Protein AF-A0A9D1KZG7-F1 (afdb_monomer_lite)

Sequence (218 aa):
MATWGSADYRQLERLRENLAKLQGADMDKFCTDVSRELAGRLLALVIPRTPVGRKPTLEQLGGKEAKATVKTKLRDAQGRLRTRSFLSREGAILQQYWSGYMGGTLRRGWTAKNEEAAAKPGGGMTAKAYAQTLPVIKAGGVYQITVINPVKYASYVEFGHRQKPGRYVPQIGKRLKRGWVPGKYMLTLSEKDLQTIAPGLLEKRLDAFLREVFNGTN

InterPro domains:
  IPR010064 Bacteriophage HK97-gp10, putative tail-component [PF04883] (14-160)

pLDDT: mean 89.15, std 9.55, range [38.53, 97.94]

Secondary structure (DSSP, 8-state):
---PPPP--HHHHHHHHHHHHHSSHHHHHHHHHHHHHHHHHHHHHHHHHS----PPPHHHHH-TT--SEEEEEEE-TTS-EEEEEEE-HHHHHHHHHHTT----HHHHHTT-SSHHHHHS-S-PPPHHHHHHHS-EEEETTEEEE------TTHHHHHSEEE--TT-EEGGGTEE---SEEE---HHHHHHHHHHHHHHHHHHHHHHHHHHHHHH---

Radius of gyration: 30.26 Å; chains: 1; bounding box: 82×35×108 Å

Foldseek 3Di:
DDDDDDDDCVLVVLVVQLVVCCPPDNVVVLQLVLQLVLQLLLLVQLLVLDDWDDQDDQCLQPNPPRDQWDWDWDADPVRDTDIDIDGDLSNCLCVPQVVVPDTQLQSQLQQDPASVRSRDDDPGDRSSRSSNPFDWDDDPPDTDTDGDRRHPCNVCQQAWDADDAQDQDSNSNDGHHDRIDGHSNSSVVSVVVSVVVSVVVVVVSVVVSSCCSNVPDD

Organism: NCBI:txid2840694

Structure (mmCIF, N/CA/C/O backbone):
data_AF-A0A9D1KZG7-F1
#
_entry.id   AF-A0A9D1KZG7-F1
#
loop_
_atom_site.group_PDB
_atom_site.id
_atom_site.type_symbol
_atom_site.label_atom_id
_atom_site.label_alt_id
_atom_site.label_comp_id
_atom_site.label_asym_id
_atom_site.label_entity_id
_atom_site.label_seq_id
_atom_site.pdbx_PDB_ins_code
_atom_site.Cartn_x
_atom_site.Cartn_y
_atom_site.Cartn_z
_atom_site.occupancy
_atom_site.B_iso_or_equiv
_atom_site.auth_seq_id
_atom_site.auth_comp_id
_atom_site.auth_asym_id
_atom_site.auth_atom_id
_atom_site.pdbx_PDB_model_num
ATOM 1 N N . MET A 1 1 ? -43.340 4.244 65.858 1.00 46.62 1 MET A N 1
ATOM 2 C CA . MET A 1 1 ? -43.469 3.848 64.439 1.00 46.62 1 MET A CA 1
ATOM 3 C C . MET A 1 1 ? -42.128 3.302 63.994 1.00 46.62 1 MET A C 1
ATOM 5 O O . MET A 1 1 ? -41.149 4.026 64.102 1.00 46.62 1 MET A O 1
ATOM 9 N N . ALA A 1 2 ? -42.056 2.030 63.600 1.00 48.53 2 ALA A N 1
ATOM 10 C CA . ALA A 1 2 ? -40.811 1.447 63.110 1.00 48.53 2 ALA A CA 1
ATOM 11 C C . ALA A 1 2 ? -40.455 2.089 61.761 1.00 48.53 2 ALA A C 1
ATOM 13 O O . ALA A 1 2 ? -41.202 1.949 60.793 1.00 48.53 2 ALA A O 1
ATOM 14 N N . THR A 1 3 ? -39.350 2.831 61.708 1.00 55.91 3 THR A N 1
ATOM 15 C CA . THR A 1 3 ? -38.779 3.325 60.453 1.00 55.91 3 THR A CA 1
ATOM 16 C C . THR A 1 3 ? -38.251 2.126 59.678 1.00 55.91 3 THR A C 1
ATOM 18 O O . THR A 1 3 ? -37.323 1.455 60.128 1.00 55.91 3 THR A O 1
ATOM 21 N N . TRP A 1 4 ? -38.878 1.821 58.544 1.00 56.16 4 TRP A N 1
ATOM 22 C CA . TRP A 1 4 ? -38.390 0.802 57.620 1.00 56.16 4 TRP A CA 1
ATOM 23 C C . TRP A 1 4 ? -36.960 1.164 57.188 1.00 56.16 4 TRP A C 1
ATOM 25 O O . TRP A 1 4 ? -36.659 2.337 56.967 1.00 56.16 4 TRP A O 1
ATOM 35 N N . GLY A 1 5 ? -36.069 0.171 57.165 1.00 65.44 5 GLY A N 1
ATOM 36 C CA . GLY A 1 5 ? -34.625 0.369 57.012 1.00 65.44 5 GLY A CA 1
ATOM 37 C C . GLY A 1 5 ? -34.237 1.143 55.748 1.00 65.44 5 GLY A C 1
ATOM 38 O O . GLY A 1 5 ? -34.860 0.994 54.697 1.00 65.44 5 GLY A O 1
ATOM 39 N N . SER A 1 6 ? -33.186 1.963 55.840 1.00 74.56 6 SER A N 1
ATOM 40 C CA . SER A 1 6 ? -32.614 2.648 54.679 1.00 74.56 6 SER A CA 1
ATOM 41 C C . SER A 1 6 ? -31.827 1.661 53.817 1.00 74.56 6 SER A C 1
ATOM 43 O O . SER A 1 6 ? -30.882 1.039 54.301 1.00 74.56 6 SER A O 1
ATOM 45 N N . ALA A 1 7 ? -32.181 1.544 52.542 1.00 75.69 7 ALA A N 1
ATOM 46 C CA . ALA A 1 7 ? -31.410 0.791 51.559 1.00 75.69 7 ALA A CA 1
ATOM 47 C C . ALA A 1 7 ? -30.409 1.718 50.848 1.00 75.69 7 ALA A C 1
ATOM 49 O O . ALA A 1 7 ? -30.753 2.841 50.477 1.00 75.69 7 ALA A O 1
ATOM 50 N N . ASP A 1 8 ? -29.164 1.260 50.686 1.00 81.81 8 ASP A N 1
ATOM 51 C CA . ASP A 1 8 ? -28.111 1.996 49.980 1.00 81.81 8 ASP A CA 1
ATOM 52 C C . ASP A 1 8 ? -28.159 1.682 48.478 1.00 81.81 8 ASP A C 1
ATOM 54 O O . ASP A 1 8 ? -27.842 0.573 48.046 1.00 81.81 8 ASP A O 1
ATOM 58 N N . TYR A 1 9 ? -28.555 2.670 47.676 1.00 86.25 9 TYR A N 1
ATOM 59 C CA . TYR A 1 9 ? -28.672 2.551 46.220 1.00 86.25 9 TYR A CA 1
ATOM 60 C C . TYR A 1 9 ? -27.481 3.150 45.465 1.00 86.25 9 TYR A C 1
ATOM 62 O O . TYR A 1 9 ? -27.467 3.129 44.233 1.00 86.25 9 TYR A O 1
ATOM 70 N N . ARG A 1 10 ? -26.452 3.652 46.162 1.00 87.44 10 ARG A N 1
ATOM 71 C CA . ARG A 1 10 ? -25.312 4.342 45.529 1.00 87.44 10 ARG A CA 1
ATOM 72 C C . ARG A 1 10 ? -24.595 3.468 44.501 1.00 87.44 10 ARG A C 1
ATOM 74 O O . ARG A 1 10 ? -24.105 3.967 43.491 1.00 87.44 10 ARG A O 1
ATOM 81 N N . GLN A 1 11 ? -24.536 2.156 44.733 1.00 83.06 11 GLN A N 1
ATOM 82 C CA . GLN A 1 11 ? -23.945 1.209 43.780 1.00 83.06 11 GLN A CA 1
ATOM 83 C C . GLN A 1 11 ? -24.781 1.065 42.498 1.00 83.06 11 GLN A C 1
ATOM 85 O O . GLN A 1 11 ? -24.217 0.979 41.409 1.00 83.06 11 GLN A O 1
ATOM 90 N N . LEU A 1 12 ? -26.113 1.089 42.608 1.00 86.88 12 LEU A N 1
ATOM 91 C CA . LEU A 1 12 ? -27.022 1.024 41.459 1.00 86.88 12 LEU A CA 1
ATOM 92 C C . LEU A 1 12 ? -27.011 2.328 40.656 1.00 86.88 12 LEU A C 1
ATOM 94 O O . LEU A 1 12 ? -27.048 2.290 39.427 1.00 86.88 12 LEU A O 1
ATOM 98 N N . GLU A 1 13 ? -26.893 3.475 41.327 1.00 86.00 13 GLU A N 1
ATOM 99 C CA . GLU A 1 13 ? -26.717 4.770 40.660 1.00 86.00 13 GLU A CA 1
ATOM 100 C C . GLU A 1 13 ? -25.413 4.818 39.854 1.00 86.00 13 GLU A C 1
ATOM 102 O O . GLU A 1 13 ? -25.443 5.180 38.676 1.00 86.00 13 GLU A O 1
ATOM 107 N N . ARG A 1 14 ? -24.293 4.351 40.429 1.00 85.00 14 ARG A N 1
ATOM 108 C CA . ARG A 1 14 ? -23.010 4.217 39.710 1.00 85.00 14 ARG A CA 1
ATOM 109 C C . ARG A 1 14 ? -23.106 3.268 38.519 1.00 85.00 14 ARG A C 1
ATOM 111 O O . ARG A 1 14 ? -22.572 3.560 37.453 1.00 85.00 14 ARG A O 1
ATOM 118 N N . LEU A 1 15 ? -23.801 2.139 38.672 1.00 85.62 15 LEU A N 1
ATOM 119 C CA . LEU A 1 15 ? -24.021 1.204 37.569 1.00 85.62 15 LEU A CA 1
ATOM 120 C C . LEU A 1 15 ? -24.807 1.864 36.430 1.00 85.62 15 LEU A C 1
ATOM 122 O O . LEU A 1 15 ? -24.419 1.729 35.272 1.00 85.62 15 LEU A O 1
ATOM 126 N N . ARG A 1 16 ? -25.872 2.612 36.745 1.00 85.69 16 ARG A N 1
ATOM 127 C CA . ARG A 1 16 ? -26.651 3.370 35.754 1.00 85.69 16 ARG A CA 1
ATOM 128 C C . ARG A 1 16 ? -25.772 4.369 35.002 1.00 85.69 16 ARG A C 1
ATOM 130 O O . ARG A 1 16 ? -25.864 4.446 33.782 1.00 85.69 16 ARG A O 1
ATOM 137 N 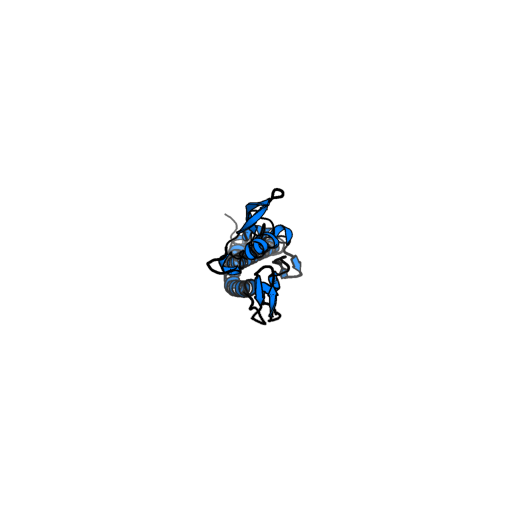N . GLU A 1 17 ? -24.921 5.112 35.705 1.00 84.44 17 GLU A N 1
ATOM 138 C CA . GLU A 1 17 ? -23.987 6.062 35.084 1.00 84.44 17 GLU A CA 1
ATOM 139 C C . GLU A 1 17 ? -22.977 5.364 34.164 1.00 84.44 17 GLU A C 1
ATOM 141 O O . GLU A 1 17 ? -22.739 5.821 33.047 1.00 84.44 17 GLU A O 1
ATOM 146 N N . ASN A 1 18 ? -22.431 4.222 34.583 1.00 83.31 18 ASN A N 1
ATOM 147 C CA . ASN A 1 18 ? -21.513 3.432 33.763 1.00 83.31 18 ASN A CA 1
ATOM 148 C C . ASN A 1 18 ? -22.205 2.849 32.519 1.00 83.31 18 ASN A C 1
ATOM 150 O O . ASN A 1 18 ? -21.643 2.888 31.427 1.00 83.31 18 ASN A O 1
ATOM 154 N N . LEU A 1 19 ? -23.448 2.372 32.643 1.00 83.38 19 LEU A N 1
ATOM 155 C CA . LEU A 1 19 ? -24.251 1.916 31.503 1.00 83.38 19 LEU A CA 1
ATOM 156 C C . LEU A 1 19 ? -24.604 3.064 30.546 1.00 83.38 19 LEU A C 1
ATOM 158 O O . LEU A 1 19 ? -24.622 2.856 29.335 1.00 83.38 19 LEU A O 1
ATOM 162 N N . ALA A 1 20 ? -24.832 4.273 31.065 1.00 82.50 20 ALA A N 1
ATOM 163 C CA . ALA A 1 20 ? -25.053 5.456 30.241 1.00 82.50 20 ALA A CA 1
ATOM 164 C C . ALA A 1 20 ? -23.799 5.830 29.434 1.00 82.50 20 ALA A C 1
ATOM 166 O O . ALA A 1 20 ? -23.927 6.162 28.263 1.00 82.50 20 ALA A O 1
ATOM 167 N N . LYS A 1 21 ? -22.589 5.687 29.997 1.00 77.00 21 LYS A N 1
ATOM 168 C CA . LYS A 1 21 ? -21.331 5.846 29.234 1.00 77.00 21 LYS A CA 1
ATOM 169 C C . LYS A 1 21 ? -21.219 4.827 28.095 1.00 77.00 21 LYS A C 1
ATOM 171 O O . LYS A 1 21 ? -20.786 5.159 27.000 1.00 77.00 21 LYS A O 1
ATOM 176 N N . LEU A 1 22 ? -21.678 3.590 28.302 1.00 78.50 22 LEU A N 1
ATOM 177 C CA . LEU A 1 22 ? -21.729 2.582 27.230 1.00 78.50 22 LEU A CA 1
ATOM 178 C C . LEU A 1 22 ? -22.757 2.908 26.134 1.00 78.50 22 LEU A C 1
ATOM 180 O O . LEU A 1 22 ? -22.698 2.322 25.053 1.00 78.50 22 LEU A O 1
ATOM 184 N N . GLN A 1 23 ? -23.693 3.824 26.388 1.00 73.94 23 GLN A N 1
ATOM 185 C CA . GLN A 1 23 ? -24.723 4.229 25.441 1.00 73.94 23 GLN A CA 1
ATOM 186 C C . GLN A 1 23 ? -24.397 5.595 24.823 1.00 73.94 23 GLN A C 1
ATOM 188 O O . GLN A 1 23 ? -24.529 6.642 25.447 1.00 73.94 23 GLN A O 1
ATOM 193 N N . GLY A 1 24 ? -24.031 5.596 23.539 1.00 75.50 24 GLY A N 1
ATOM 194 C CA . GLY A 1 24 ? -23.888 6.821 22.747 1.00 75.50 24 GLY A CA 1
ATOM 195 C C . GLY A 1 24 ? -22.442 7.152 22.388 1.00 75.50 24 GLY A C 1
ATOM 196 O O . GLY A 1 24 ? -21.797 6.397 21.663 1.00 75.50 24 GLY A O 1
ATOM 197 N N . ALA A 1 25 ? -21.950 8.311 22.835 1.00 78.00 25 ALA A N 1
ATOM 198 C CA . ALA A 1 25 ? -20.736 8.933 22.298 1.00 78.00 25 ALA A CA 1
ATOM 199 C C . ALA A 1 25 ? -19.440 8.146 22.571 1.00 78.00 25 ALA A C 1
ATOM 201 O O . ALA A 1 25 ? -18.573 8.086 21.696 1.00 78.00 25 ALA A O 1
ATOM 202 N N . ASP A 1 26 ? -19.306 7.513 23.740 1.00 85.31 26 ASP A N 1
ATOM 203 C CA . ASP A 1 26 ? -18.084 6.772 24.080 1.00 85.31 26 ASP A CA 1
ATOM 204 C C . ASP A 1 26 ? -17.986 5.451 23.311 1.00 85.31 26 ASP A C 1
ATOM 206 O O . ASP A 1 26 ? -16.905 5.089 22.848 1.00 85.31 26 ASP A O 1
ATOM 210 N N . MET A 1 27 ? -19.117 4.770 23.088 1.00 86.75 27 MET A N 1
ATOM 211 C CA . MET A 1 27 ? -19.169 3.588 22.223 1.00 86.75 27 MET A CA 1
ATOM 212 C C . MET A 1 27 ? -18.828 3.951 20.774 1.00 86.75 27 MET A C 1
ATOM 214 O O . MET A 1 27 ? -18.045 3.260 20.123 1.00 86.75 27 MET A O 1
ATOM 218 N N . ASP A 1 28 ? -19.358 5.071 20.276 1.00 90.62 28 ASP A N 1
ATOM 219 C CA . ASP A 1 28 ? -19.062 5.555 18.927 1.00 90.62 28 ASP A CA 1
ATOM 220 C C . ASP A 1 28 ? -17.571 5.882 18.762 1.00 90.62 28 ASP A C 1
ATOM 222 O O . ASP A 1 28 ? -16.948 5.501 17.763 1.00 90.62 28 ASP A O 1
ATOM 226 N N . LYS A 1 29 ? -16.968 6.529 19.765 1.00 91.38 29 LYS A N 1
ATOM 227 C CA . LYS A 1 29 ? -15.529 6.803 19.809 1.00 91.38 29 LYS A CA 1
ATOM 228 C C . LYS A 1 29 ? -14.716 5.508 19.840 1.00 91.38 29 LYS A C 1
ATOM 230 O O . LYS A 1 29 ? -13.816 5.349 19.017 1.00 91.38 29 LYS A O 1
ATOM 235 N N . PHE A 1 30 ? -15.076 4.562 20.709 1.00 92.38 30 PHE A N 1
ATOM 236 C CA . PHE A 1 30 ? -14.433 3.250 20.799 1.00 92.38 30 PHE A CA 1
ATOM 237 C C . PHE A 1 30 ? -14.450 2.516 19.454 1.00 92.38 30 PHE A C 1
ATOM 239 O O . PHE A 1 30 ? -13.396 2.127 18.943 1.00 92.38 30 PHE A O 1
ATOM 246 N N . CYS A 1 31 ? -15.623 2.374 18.831 1.00 93.19 31 CYS A N 1
ATOM 247 C CA . CYS A 1 31 ? -15.753 1.700 17.543 1.00 93.19 31 CYS A CA 1
ATOM 248 C C . CYS A 1 31 ? -14.945 2.402 16.445 1.00 93.19 31 CYS A C 1
ATOM 250 O O . CYS A 1 31 ? -14.318 1.741 15.610 1.00 93.19 31 CYS A O 1
ATOM 252 N N . THR A 1 32 ? -14.916 3.736 16.457 1.00 94.44 32 THR A N 1
ATOM 253 C CA . THR A 1 32 ? -14.124 4.532 15.514 1.00 94.44 32 THR A CA 1
ATOM 254 C C . THR A 1 32 ? -12.623 4.287 15.700 1.00 94.44 32 THR A C 1
ATOM 256 O O . THR A 1 32 ? -11.905 4.062 14.721 1.00 94.44 32 THR A O 1
ATOM 259 N N . ASP A 1 33 ? -12.136 4.277 16.939 1.00 94.56 33 ASP A N 1
ATOM 260 C CA . ASP A 1 33 ? -10.718 4.092 17.255 1.00 94.56 33 ASP A CA 1
ATOM 261 C C . ASP A 1 33 ? -10.239 2.673 16.934 1.00 94.56 33 ASP A C 1
ATOM 263 O O . ASP A 1 33 ? -9.184 2.492 16.316 1.00 94.56 33 ASP A O 1
ATOM 267 N N . VAL A 1 34 ? -11.052 1.667 17.258 1.00 95.31 34 VAL A N 1
ATOM 268 C CA . VAL A 1 34 ? -10.801 0.268 16.895 1.00 95.31 34 VAL A CA 1
ATOM 269 C C . VAL A 1 34 ? -10.778 0.090 15.376 1.00 95.31 34 VAL A C 1
ATOM 271 O O . VAL A 1 34 ? -9.870 -0.555 14.846 1.00 95.31 34 VAL A O 1
ATOM 274 N N . SER A 1 35 ? -11.713 0.713 14.652 1.00 95.94 35 SER A N 1
ATOM 275 C CA . SER A 1 35 ? -11.741 0.675 13.183 1.00 95.94 35 SER A CA 1
ATOM 276 C C . SER A 1 35 ? -10.451 1.246 12.584 1.00 95.94 35 SER A C 1
ATOM 278 O O . SER A 1 35 ? -9.840 0.638 11.700 1.00 95.94 35 SER A O 1
ATOM 280 N N . ARG A 1 36 ? -9.973 2.385 13.103 1.00 96.31 36 ARG A N 1
ATOM 281 C CA . ARG A 1 36 ? -8.703 2.999 12.679 1.00 96.31 36 ARG A CA 1
ATOM 282 C C . ARG A 1 36 ? -7.491 2.142 13.033 1.00 96.31 36 ARG A C 1
ATOM 284 O O . ARG A 1 36 ? -6.541 2.083 12.252 1.00 96.31 36 ARG A O 1
ATOM 291 N N . GLU A 1 37 ? -7.498 1.458 14.176 1.00 95.56 37 GLU A N 1
ATOM 292 C CA . GLU A 1 37 ? -6.425 0.529 14.534 1.00 95.56 37 GLU A CA 1
ATOM 293 C C . GLU A 1 37 ? -6.365 -0.666 13.578 1.00 95.56 37 GLU A C 1
ATOM 295 O O . GLU A 1 37 ? -5.278 -1.004 13.098 1.00 95.56 37 GLU A O 1
ATOM 300 N N . LEU A 1 38 ? -7.512 -1.275 13.264 1.00 96.25 38 LEU A N 1
ATOM 301 C CA . LEU A 1 38 ? -7.593 -2.372 12.299 1.00 96.25 38 LEU A CA 1
ATOM 302 C C . LEU A 1 38 ? -7.084 -1.934 10.921 1.00 96.25 38 LEU A C 1
ATOM 304 O O . LEU A 1 38 ? -6.252 -2.627 10.333 1.00 96.25 38 LEU A O 1
ATOM 308 N N . ALA A 1 39 ? -7.484 -0.751 10.444 1.00 96.94 39 ALA A N 1
ATOM 309 C CA . ALA A 1 39 ? -6.972 -0.189 9.195 1.00 96.94 39 ALA A CA 1
ATOM 310 C C . ALA A 1 39 ? -5.452 0.050 9.241 1.00 96.94 39 ALA A C 1
ATOM 312 O O . ALA A 1 39 ? -4.734 -0.298 8.303 1.00 96.94 39 ALA A O 1
ATOM 313 N N . GLY A 1 40 ? -4.928 0.582 10.349 1.00 96.50 40 GLY A N 1
ATOM 314 C CA . GLY A 1 40 ? -3.490 0.774 10.540 1.00 96.50 40 GLY A CA 1
ATOM 315 C C . GLY A 1 40 ? -2.703 -0.541 10.508 1.00 96.50 40 GLY A C 1
ATOM 316 O O . GLY A 1 40 ? -1.618 -0.596 9.924 1.00 96.50 40 GLY A O 1
ATOM 317 N N . ARG A 1 41 ? -3.258 -1.615 11.081 1.00 96.12 41 ARG A N 1
ATOM 318 C CA . ARG A 1 41 ? -2.665 -2.962 11.044 1.00 96.12 41 ARG A CA 1
ATOM 319 C C . ARG A 1 41 ? -2.725 -3.576 9.651 1.00 96.12 41 ARG A C 1
ATOM 321 O O . ARG A 1 41 ? -1.716 -4.115 9.202 1.00 96.12 41 ARG A O 1
ATOM 328 N N . LEU A 1 42 ? -3.845 -3.430 8.940 1.00 97.50 42 LEU A N 1
ATOM 329 C CA . LEU A 1 42 ? -3.954 -3.848 7.540 1.00 97.50 42 LEU A CA 1
ATOM 330 C C . LEU A 1 42 ? -2.858 -3.197 6.689 1.00 97.50 42 LEU A C 1
ATOM 332 O O . LEU A 1 42 ? -2.145 -3.875 5.949 1.00 97.50 42 LEU A O 1
ATOM 336 N N . LEU A 1 43 ? -2.682 -1.881 6.846 1.00 96.62 43 LEU A N 1
ATOM 337 C CA . LEU A 1 43 ? -1.653 -1.113 6.151 1.00 96.62 43 LEU A CA 1
ATOM 338 C C . LEU A 1 43 ? -0.239 -1.590 6.511 1.00 96.62 43 LEU A C 1
ATOM 340 O O . LEU A 1 43 ? 0.603 -1.755 5.627 1.00 96.62 43 LEU A O 1
ATOM 344 N N . ALA A 1 44 ? 0.019 -1.872 7.790 1.00 95.94 44 ALA A N 1
ATOM 345 C CA . ALA A 1 44 ? 1.301 -2.402 8.250 1.00 95.94 44 ALA A CA 1
ATOM 346 C C . ALA A 1 44 ? 1.632 -3.786 7.659 1.00 95.94 44 ALA A C 1
ATOM 348 O O . ALA A 1 44 ? 2.806 -4.091 7.461 1.00 95.94 44 ALA A O 1
ATOM 349 N N . LEU A 1 45 ? 0.620 -4.596 7.336 1.00 96.75 45 LEU A N 1
ATOM 350 C CA . LEU A 1 45 ? 0.778 -5.906 6.698 1.00 96.75 45 LEU A CA 1
ATOM 351 C C . LEU A 1 45 ? 0.944 -5.806 5.171 1.00 96.75 45 LEU A C 1
ATOM 353 O O . LEU A 1 45 ? 1.808 -6.468 4.590 1.00 96.75 45 LEU A O 1
ATOM 357 N N . VAL A 1 46 ? 0.163 -4.952 4.503 1.00 97.12 46 VAL A N 1
ATOM 358 C CA . VAL A 1 46 ? 0.140 -4.875 3.030 1.00 97.12 46 VAL A CA 1
ATOM 359 C C . VAL A 1 46 ? 1.331 -4.111 2.444 1.00 97.12 46 VAL A C 1
ATOM 361 O O . VAL A 1 46 ? 1.876 -4.497 1.404 1.00 97.12 46 VAL A O 1
ATOM 364 N N . ILE A 1 47 ? 1.791 -3.047 3.109 1.00 95.31 47 ILE A N 1
ATOM 365 C CA . ILE A 1 47 ? 2.914 -2.211 2.653 1.00 95.31 47 ILE A CA 1
ATOM 366 C C . ILE A 1 47 ? 4.207 -3.019 2.447 1.00 95.31 47 ILE A C 1
ATOM 368 O O . ILE A 1 47 ? 4.803 -2.897 1.369 1.00 95.31 47 ILE A O 1
ATOM 372 N N . PRO A 1 48 ? 4.670 -3.860 3.396 1.00 95.56 48 PRO A N 1
ATOM 373 C CA . PRO A 1 48 ? 5.887 -4.644 3.194 1.00 95.56 48 PRO A CA 1
ATOM 374 C C . PRO A 1 48 ? 5.742 -5.680 2.073 1.00 95.56 48 PRO A C 1
ATOM 376 O O . PRO A 1 48 ? 6.698 -5.877 1.318 1.00 95.56 48 PRO A O 1
ATOM 379 N N . ARG A 1 49 ? 4.549 -6.268 1.899 1.00 96.06 49 ARG A N 1
ATOM 380 C CA . ARG A 1 49 ? 4.235 -7.237 0.829 1.00 96.06 49 ARG A CA 1
ATOM 381 C C . ARG A 1 49 ? 4.160 -6.617 -0.558 1.00 96.06 49 ARG A C 1
ATOM 383 O O . ARG A 1 49 ? 4.340 -7.305 -1.561 1.00 96.06 49 ARG A O 1
ATOM 390 N N . THR A 1 50 ? 3.901 -5.317 -0.627 1.00 95.56 50 THR A N 1
ATOM 391 C CA . THR A 1 50 ? 3.699 -4.624 -1.894 1.00 95.56 50 THR A CA 1
ATOM 392 C C . THR A 1 50 ? 5.017 -4.516 -2.665 1.00 95.56 50 THR A C 1
ATOM 394 O O . THR A 1 50 ? 5.966 -3.884 -2.179 1.00 95.56 50 THR A O 1
ATOM 397 N N . PRO A 1 51 ? 5.114 -5.089 -3.877 1.00 94.75 51 PRO A N 1
ATOM 398 C CA . PRO A 1 51 ? 6.340 -5.041 -4.657 1.00 94.75 51 PRO A CA 1
ATOM 399 C C . PRO A 1 51 ? 6.666 -3.607 -5.084 1.00 94.75 51 PRO A C 1
ATOM 401 O O . PRO A 1 51 ? 5.785 -2.786 -5.344 1.00 94.75 51 PRO A O 1
ATOM 404 N N . VAL A 1 52 ? 7.960 -3.316 -5.202 1.00 92.31 52 VAL A N 1
ATOM 405 C CA . V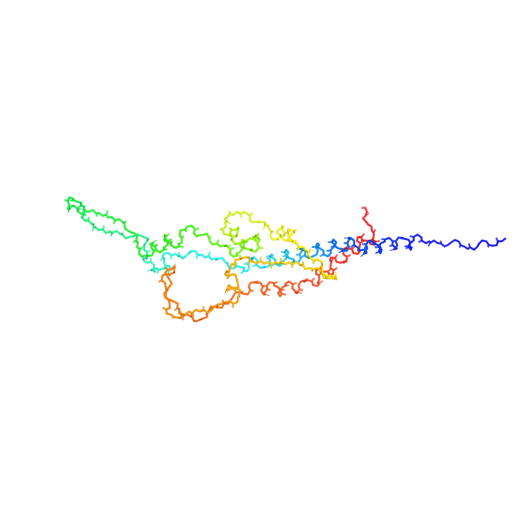AL A 1 52 ? 8.452 -2.048 -5.748 1.00 92.31 52 VAL A CA 1
ATOM 406 C C . VAL A 1 52 ? 9.018 -2.285 -7.140 1.00 92.31 52 VAL A C 1
ATOM 408 O O . VAL A 1 52 ? 9.873 -3.148 -7.339 1.00 92.31 52 VAL A O 1
ATOM 411 N N . GLY A 1 53 ? 8.515 -1.534 -8.118 1.00 88.62 53 GLY A N 1
ATOM 412 C CA . GLY A 1 53 ? 9.053 -1.574 -9.472 1.00 88.62 53 GLY A CA 1
ATOM 413 C C . GLY A 1 53 ? 10.492 -1.060 -9.498 1.00 88.62 53 GLY A C 1
ATOM 414 O O . GLY A 1 53 ? 10.823 -0.095 -8.808 1.00 88.62 53 GLY A O 1
ATOM 415 N N . ARG A 1 54 ? 11.347 -1.728 -10.273 1.00 89.00 54 ARG A N 1
ATOM 416 C CA . ARG A 1 54 ? 12.761 -1.382 -10.443 1.00 89.00 54 ARG A CA 1
ATOM 417 C C . ARG A 1 54 ? 13.028 -1.074 -11.907 1.00 89.00 54 ARG A C 1
ATOM 419 O O . ARG A 1 54 ? 12.529 -1.776 -12.786 1.00 89.00 54 ARG A O 1
ATOM 426 N N . LYS A 1 55 ? 13.827 -0.036 -12.147 1.00 89.69 55 LYS A N 1
ATOM 427 C CA . LYS A 1 55 ? 14.336 0.287 -13.479 1.00 89.69 55 LYS A CA 1
ATOM 428 C C . LYS A 1 55 ? 15.219 -0.870 -13.985 1.00 89.69 55 LYS A C 1
ATOM 430 O O . LYS A 1 55 ? 16.051 -1.342 -13.208 1.00 89.69 55 LYS A O 1
ATOM 435 N N . PRO A 1 56 ? 15.065 -1.321 -15.244 1.00 91.12 56 PRO A N 1
ATOM 436 C CA . PRO A 1 56 ? 15.945 -2.321 -15.835 1.00 91.12 56 PRO A CA 1
ATOM 437 C C . PRO A 1 56 ? 17.392 -1.832 -15.889 1.00 91.12 56 PRO A C 1
ATOM 439 O O . PRO A 1 56 ? 17.647 -0.662 -16.181 1.00 91.12 56 PRO A O 1
ATOM 442 N N . THR A 1 57 ? 18.342 -2.731 -15.653 1.00 89.75 57 THR A N 1
ATOM 443 C CA . THR A 1 57 ? 19.761 -2.444 -15.900 1.00 89.75 57 THR A CA 1
ATOM 444 C C . THR A 1 57 ? 20.091 -2.587 -17.387 1.00 89.75 57 THR A C 1
ATOM 446 O O . THR A 1 57 ? 19.383 -3.273 -18.130 1.00 89.75 57 THR A O 1
ATOM 449 N N . LEU A 1 58 ? 21.189 -1.967 -17.833 1.00 87.31 58 LEU A N 1
ATOM 450 C CA . LEU A 1 58 ? 21.703 -2.145 -19.201 1.00 87.31 58 LEU A CA 1
ATOM 451 C C . LEU A 1 58 ? 21.933 -3.626 -19.521 1.00 87.31 58 LEU A C 1
ATOM 453 O O . LEU A 1 58 ? 21.525 -4.093 -20.580 1.00 87.31 58 LEU A O 1
ATOM 457 N N . GLU A 1 59 ? 22.471 -4.381 -18.564 1.00 87.44 59 GLU A N 1
ATOM 458 C CA . GLU A 1 59 ? 22.681 -5.823 -18.705 1.00 87.44 59 GLU A CA 1
ATOM 459 C C . GLU A 1 59 ? 21.379 -6.598 -18.921 1.00 87.44 59 GLU A C 1
ATOM 461 O O . GLU A 1 59 ? 21.314 -7.524 -19.728 1.00 87.44 59 GLU A O 1
ATOM 466 N N . GLN A 1 60 ? 20.304 -6.208 -18.233 1.00 86.31 60 GLN A N 1
ATOM 467 C CA . GLN A 1 60 ? 18.997 -6.837 -18.406 1.00 86.31 60 GLN A CA 1
ATOM 468 C C . GLN A 1 60 ? 18.371 -6.527 -19.769 1.00 86.31 60 GLN A C 1
ATOM 470 O O . GLN A 1 60 ? 17.540 -7.319 -20.228 1.00 86.31 60 GLN A O 1
ATOM 475 N N . LEU A 1 61 ? 18.738 -5.403 -20.392 1.00 85.75 61 LEU A N 1
ATOM 476 C CA . LEU A 1 61 ? 18.241 -4.983 -21.701 1.00 85.75 61 LEU A CA 1
ATOM 477 C C . LEU A 1 61 ? 19.059 -5.573 -22.859 1.00 85.75 61 LEU A C 1
ATOM 479 O O . LEU A 1 61 ? 18.451 -6.073 -23.801 1.00 85.75 61 LEU A O 1
ATOM 483 N N . GLY A 1 62 ? 20.394 -5.556 -22.777 1.00 80.75 62 GLY A N 1
ATOM 484 C CA . GLY A 1 62 ? 21.287 -5.917 -23.889 1.00 80.75 62 GLY A CA 1
ATOM 485 C C . GLY A 1 62 ? 22.368 -6.958 -23.577 1.00 80.75 62 GLY A C 1
ATOM 486 O O . GLY A 1 62 ? 23.220 -7.203 -24.424 1.00 80.75 62 GLY A O 1
ATOM 487 N N . GLY A 1 63 ? 22.362 -7.575 -22.391 1.00 84.75 63 GLY A N 1
ATOM 488 C CA . GLY A 1 63 ? 23.373 -8.555 -21.971 1.00 84.75 63 GLY A CA 1
ATOM 489 C C . GLY A 1 63 ? 24.610 -7.929 -21.316 1.00 84.75 63 GLY A C 1
ATOM 490 O O . GLY A 1 63 ? 24.726 -6.712 -21.214 1.00 84.75 63 GLY A O 1
ATOM 491 N N . LYS A 1 64 ? 25.548 -8.768 -20.852 1.00 82.88 64 LYS A N 1
ATOM 492 C CA . LYS A 1 64 ? 26.719 -8.346 -20.048 1.00 82.88 64 LYS A CA 1
ATOM 493 C C . LYS A 1 64 ? 27.617 -7.306 -20.731 1.00 82.88 64 LYS A C 1
ATOM 495 O O . LYS A 1 64 ? 28.291 -6.542 -20.055 1.00 82.88 64 LYS A O 1
ATOM 500 N N . GLU A 1 65 ? 27.614 -7.263 -22.059 1.00 83.31 65 GLU A N 1
ATOM 501 C CA . GLU A 1 65 ? 28.443 -6.347 -22.853 1.00 83.31 65 GLU A CA 1
ATOM 502 C C . GLU A 1 65 ? 27.712 -5.055 -23.253 1.00 83.31 65 GLU A C 1
ATOM 504 O O . GLU A 1 65 ? 28.279 -4.203 -23.943 1.00 83.31 65 GLU A O 1
ATOM 509 N N . ALA A 1 66 ? 26.455 -4.885 -22.827 1.00 85.19 66 ALA A N 1
ATOM 510 C CA . ALA A 1 66 ? 25.656 -3.717 -23.159 1.00 85.19 66 ALA A CA 1
ATOM 511 C C . ALA A 1 66 ? 26.262 -2.441 -22.564 1.00 85.19 66 ALA A C 1
ATOM 513 O O . ALA A 1 66 ? 26.385 -2.281 -21.349 1.00 85.19 66 ALA A O 1
ATOM 514 N N . LYS A 1 67 ? 26.586 -1.486 -23.435 1.00 86.69 67 LYS A N 1
ATOM 515 C CA . LYS A 1 67 ? 27.086 -0.160 -23.054 1.00 86.69 67 LYS A CA 1
ATOM 516 C C . LYS A 1 67 ? 25.992 0.876 -23.244 1.00 86.69 67 LYS A C 1
ATOM 518 O O . LYS A 1 67 ? 25.195 0.761 -24.166 1.00 86.69 67 LYS A O 1
ATOM 523 N N . ALA A 1 68 ? 25.967 1.911 -22.406 1.00 85.44 68 ALA A N 1
ATOM 524 C CA . ALA A 1 68 ? 25.021 3.024 -22.552 1.00 85.44 68 ALA A CA 1
ATOM 525 C C . ALA A 1 68 ? 25.275 3.840 -23.829 1.00 85.44 68 ALA A C 1
ATOM 527 O O . ALA A 1 68 ? 24.345 4.370 -24.435 1.00 85.44 68 ALA A O 1
ATOM 528 N N . THR A 1 69 ? 26.542 3.940 -24.233 1.00 89.44 69 THR A N 1
ATOM 529 C CA . THR A 1 69 ? 26.974 4.685 -25.411 1.00 89.44 69 THR A CA 1
ATOM 530 C C . THR A 1 69 ? 27.900 3.852 -26.288 1.00 89.44 69 THR A C 1
ATOM 532 O O . THR A 1 69 ? 28.670 3.016 -25.809 1.00 89.44 69 THR A O 1
ATOM 535 N N . VAL A 1 70 ? 27.825 4.097 -27.593 1.00 91.00 70 VAL A N 1
ATOM 536 C CA . VAL A 1 70 ? 28.687 3.521 -28.625 1.00 91.00 70 VAL A CA 1
ATOM 537 C C . VAL A 1 70 ? 29.476 4.657 -29.264 1.00 91.00 70 VAL A C 1
ATOM 539 O O . VAL A 1 70 ? 28.928 5.719 -29.558 1.00 91.00 70 VAL A O 1
ATOM 542 N N . LYS A 1 71 ? 30.783 4.463 -29.446 1.00 91.06 71 LYS A N 1
ATOM 543 C CA . LYS A 1 71 ? 31.647 5.432 -30.128 1.00 91.06 71 LYS A CA 1
ATOM 544 C C . LYS A 1 71 ? 31.711 5.087 -31.614 1.00 91.06 71 LYS A C 1
ATOM 546 O O . LYS A 1 71 ? 32.062 3.964 -31.958 1.00 91.06 71 LYS A O 1
ATOM 551 N N . THR A 1 72 ? 31.446 6.066 -32.471 1.00 88.56 72 THR A N 1
ATOM 552 C CA . THR A 1 72 ? 31.496 5.925 -33.932 1.00 88.56 72 THR A CA 1
ATOM 553 C C . THR A 1 72 ? 32.358 7.038 -34.513 1.00 88.56 72 THR A C 1
ATOM 555 O O . THR A 1 72 ? 32.285 8.187 -34.069 1.00 88.56 72 THR A O 1
ATOM 558 N N . LYS A 1 73 ? 33.202 6.717 -35.498 1.00 90.44 73 LYS A N 1
ATOM 559 C CA . LYS A 1 73 ? 33.961 7.727 -36.242 1.00 90.44 73 LYS A CA 1
ATOM 560 C C . LYS A 1 73 ? 33.073 8.306 -37.338 1.00 90.44 73 LYS A C 1
ATOM 562 O O . LYS A 1 73 ? 32.536 7.561 -38.149 1.00 90.44 73 LYS A O 1
ATOM 567 N N . LEU A 1 74 ? 32.931 9.622 -37.358 1.00 86.94 74 LEU A N 1
ATOM 568 C CA . LEU A 1 74 ? 32.177 10.360 -38.369 1.00 86.94 74 LEU A CA 1
ATOM 569 C C . LEU A 1 74 ? 33.066 11.443 -38.967 1.00 86.94 74 LEU A C 1
ATOM 571 O O . LEU A 1 74 ? 33.967 11.943 -38.294 1.00 86.94 74 LEU A O 1
ATOM 575 N N . ARG A 1 75 ? 32.820 11.804 -40.225 1.00 90.06 75 ARG A N 1
ATOM 576 C CA . ARG A 1 75 ? 33.499 12.941 -40.853 1.00 90.06 75 ARG A CA 1
ATOM 577 C C . ARG A 1 75 ? 32.843 14.245 -40.400 1.00 90.06 75 ARG A C 1
ATOM 579 O O . ARG A 1 75 ? 31.618 14.318 -40.327 1.00 90.06 75 ARG A O 1
ATOM 586 N N . ASP A 1 76 ? 33.655 15.239 -40.059 1.00 85.94 76 ASP A N 1
ATOM 587 C CA . ASP A 1 76 ? 33.186 16.610 -39.856 1.00 85.94 76 ASP A CA 1
ATOM 588 C C . ASP A 1 76 ? 32.967 17.331 -41.199 1.00 85.94 76 ASP A C 1
ATOM 590 O O . ASP A 1 76 ? 33.210 16.767 -42.269 1.00 85.94 76 ASP A O 1
ATOM 594 N N . ALA A 1 77 ? 32.472 18.572 -41.151 1.00 85.31 77 ALA A N 1
ATOM 595 C CA . ALA A 1 77 ? 32.172 19.371 -42.343 1.00 85.31 77 ALA A CA 1
ATOM 596 C C . ALA A 1 77 ? 33.412 19.639 -43.223 1.00 85.31 77 ALA A C 1
ATOM 598 O O . ALA A 1 77 ? 33.281 19.938 -44.404 1.00 85.31 77 ALA A O 1
ATOM 599 N N . GLN A 1 78 ? 34.613 19.493 -42.659 1.00 85.50 78 GLN A N 1
ATOM 600 C CA . GLN A 1 78 ? 35.911 19.649 -43.308 1.00 85.50 78 GLN A CA 1
ATOM 601 C C . GLN A 1 78 ? 36.523 18.295 -43.722 1.00 85.50 78 GLN A C 1
ATOM 603 O O . GLN A 1 78 ? 37.691 18.227 -44.103 1.00 85.50 78 GLN A O 1
ATOM 608 N N . GLY A 1 79 ? 35.760 17.200 -43.627 1.00 84.75 79 GLY A N 1
ATOM 609 C CA . GLY A 1 79 ? 36.150 15.863 -44.075 1.00 84.75 79 GLY A CA 1
ATOM 610 C C . GLY A 1 79 ? 37.055 15.080 -43.117 1.00 84.75 79 GLY A C 1
ATOM 611 O O . GLY A 1 79 ? 37.429 13.948 -43.448 1.00 84.75 79 GLY A O 1
ATOM 612 N N . ARG A 1 80 ? 37.386 15.621 -41.933 1.00 87.88 80 ARG A N 1
ATOM 613 C CA . ARG A 1 80 ? 38.253 14.971 -40.933 1.00 87.88 80 ARG A CA 1
ATOM 614 C C . ARG A 1 80 ? 37.459 13.971 -40.096 1.00 87.88 80 ARG A C 1
ATOM 616 O O . ARG A 1 80 ? 36.341 14.243 -39.665 1.00 87.88 80 ARG A O 1
ATOM 623 N N . LEU A 1 81 ? 38.047 12.804 -39.825 1.00 88.50 81 LEU A N 1
ATOM 624 C CA . LEU A 1 81 ? 37.432 11.784 -38.971 1.00 88.50 81 LEU A CA 1
ATOM 625 C C . LEU A 1 81 ? 37.504 12.200 -37.499 1.00 88.50 81 LEU A C 1
ATOM 627 O O . LEU A 1 81 ? 38.587 12.297 -36.925 1.00 88.50 81 LEU A O 1
ATOM 631 N N . ARG A 1 82 ? 36.343 12.369 -36.864 1.00 87.19 82 ARG A N 1
ATOM 632 C CA . ARG A 1 82 ? 36.212 12.588 -35.423 1.00 87.19 82 ARG A CA 1
ATOM 633 C C . ARG A 1 82 ? 35.414 11.471 -34.772 1.00 87.19 82 ARG A C 1
ATOM 635 O O . ARG A 1 82 ? 34.401 11.008 -35.292 1.00 87.19 82 ARG A O 1
ATOM 642 N N . THR A 1 83 ? 35.855 11.057 -33.592 1.00 90.12 83 THR A N 1
ATOM 643 C CA . THR A 1 83 ? 35.108 10.117 -32.755 1.00 90.12 83 THR A CA 1
ATOM 644 C C . THR A 1 83 ? 33.965 10.857 -32.069 1.00 90.12 83 THR A C 1
ATOM 646 O O . THR A 1 83 ? 34.203 11.821 -31.343 1.00 90.12 83 THR A O 1
ATOM 649 N N . ARG A 1 84 ? 32.727 10.396 -32.264 1.00 88.19 84 ARG A N 1
ATOM 650 C CA . ARG A 1 84 ? 31.549 10.871 -31.526 1.00 88.19 84 ARG A CA 1
ATOM 651 C C . ARG A 1 84 ? 30.915 9.712 -30.765 1.00 88.19 84 ARG A C 1
ATOM 653 O O . ARG A 1 84 ? 30.973 8.568 -31.206 1.00 88.19 84 ARG A O 1
ATOM 660 N N . SER A 1 85 ? 30.340 10.001 -29.605 1.00 90.31 85 SER A N 1
ATOM 661 C CA . SER A 1 85 ? 29.590 9.033 -28.803 1.00 90.31 85 SER A CA 1
ATOM 662 C C . SER A 1 85 ? 28.095 9.200 -29.039 1.00 90.31 85 SER A C 1
ATOM 664 O O . SER A 1 85 ? 27.571 10.300 -28.876 1.00 90.31 85 SER A O 1
ATOM 666 N N . PHE A 1 86 ? 27.419 8.106 -29.363 1.00 90.94 86 PHE A N 1
ATOM 667 C CA . PHE A 1 86 ? 25.968 8.017 -29.503 1.00 90.94 86 PHE A CA 1
ATOM 668 C C . PHE A 1 86 ? 25.397 7.120 -28.418 1.00 90.94 86 PHE A C 1
ATOM 670 O O . PHE A 1 86 ? 26.108 6.274 -27.879 1.00 90.94 86 PHE A O 1
ATOM 677 N N . LEU A 1 87 ? 24.117 7.277 -28.101 1.00 91.19 87 LEU A N 1
ATOM 678 C CA . LEU A 1 87 ? 23.426 6.319 -27.246 1.00 91.19 87 LEU A CA 1
ATOM 679 C C . LEU A 1 87 ? 23.293 4.988 -27.980 1.00 91.19 87 LEU A C 1
ATOM 681 O O . LEU A 1 87 ? 22.949 4.951 -29.161 1.00 91.19 87 LEU A O 1
ATOM 685 N N . SER A 1 88 ? 23.563 3.897 -27.268 1.00 91.62 88 SER A N 1
ATOM 686 C CA . SER A 1 88 ? 23.173 2.574 -27.745 1.00 91.62 88 SER A CA 1
ATOM 687 C C . SER A 1 88 ? 21.650 2.460 -27.779 1.00 91.62 88 SER A C 1
ATOM 689 O O . SER A 1 88 ? 20.934 3.277 -27.193 1.00 91.62 88 SER A O 1
ATOM 691 N N . ARG A 1 89 ? 21.137 1.406 -28.418 1.00 89.19 89 ARG A N 1
ATOM 692 C CA . ARG A 1 89 ? 19.704 1.094 -28.395 1.00 89.19 89 ARG A CA 1
ATOM 693 C C . ARG A 1 89 ? 19.179 1.006 -26.957 1.00 89.19 89 ARG A C 1
ATOM 695 O O . ARG A 1 89 ? 18.127 1.557 -26.646 1.00 89.19 89 ARG A O 1
ATOM 702 N N . GLU A 1 90 ? 19.917 0.342 -26.075 1.00 90.81 90 GLU A N 1
ATOM 703 C CA . GLU A 1 90 ? 19.552 0.144 -24.673 1.00 90.81 90 GLU A CA 1
ATOM 704 C C . GLU A 1 90 ? 19.657 1.453 -23.883 1.00 90.81 90 GLU A C 1
ATOM 706 O O . GLU A 1 90 ? 18.767 1.773 -23.093 1.00 90.81 90 GLU A O 1
ATOM 711 N N . GLY A 1 91 ? 20.705 2.244 -24.134 1.00 90.62 91 GLY A N 1
ATOM 712 C CA . GLY A 1 91 ? 20.868 3.578 -23.560 1.00 90.62 91 GLY A CA 1
ATOM 713 C C . GLY A 1 91 ? 19.719 4.512 -23.942 1.00 90.62 91 GLY A C 1
ATOM 714 O O . GLY A 1 91 ? 19.165 5.191 -23.076 1.00 90.62 91 GLY A O 1
ATOM 715 N N . ALA A 1 92 ? 19.293 4.478 -25.207 1.00 91.62 92 ALA A N 1
ATOM 716 C CA . ALA A 1 92 ? 18.151 5.238 -25.703 1.00 91.62 92 ALA A CA 1
ATOM 717 C C . ALA A 1 92 ? 16.836 4.804 -25.031 1.00 91.62 92 ALA A C 1
ATOM 719 O O . ALA A 1 92 ? 16.072 5.659 -24.586 1.00 91.62 92 ALA A O 1
ATOM 720 N N . ILE A 1 93 ? 16.597 3.495 -24.859 1.00 91.69 93 ILE A N 1
ATOM 721 C CA . ILE A 1 93 ? 15.423 2.976 -24.129 1.00 91.69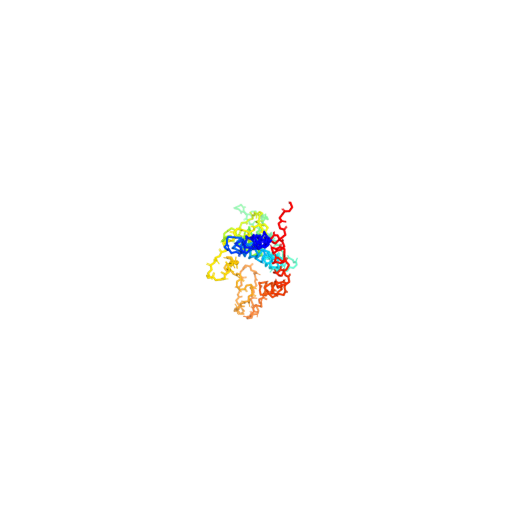 93 ILE A CA 1
ATOM 722 C C . ILE A 1 93 ? 15.400 3.495 -22.684 1.00 91.69 93 ILE A C 1
ATOM 724 O O . ILE A 1 93 ? 14.358 3.942 -22.197 1.00 91.69 93 ILE A O 1
ATOM 728 N N . LEU A 1 94 ? 16.538 3.451 -21.982 1.00 91.56 94 LEU A N 1
ATOM 729 C CA . LEU A 1 94 ? 16.625 3.918 -20.597 1.00 91.56 94 LEU A CA 1
ATOM 730 C C . LEU A 1 94 ? 16.405 5.423 -20.466 1.00 91.56 94 LEU A C 1
ATOM 732 O O . LEU A 1 94 ? 15.801 5.852 -19.481 1.00 91.56 94 LEU A O 1
ATOM 736 N N . GLN A 1 95 ? 16.891 6.214 -21.421 1.00 91.94 95 GLN A N 1
ATOM 737 C CA . GLN A 1 95 ? 16.675 7.656 -21.420 1.00 91.94 95 GLN A CA 1
ATOM 738 C C . GLN A 1 95 ? 15.222 8.003 -21.764 1.00 91.94 95 GLN A C 1
ATOM 740 O O . GLN A 1 95 ? 14.617 8.820 -21.081 1.00 91.94 95 GLN A O 1
ATOM 745 N N . GLN A 1 96 ? 14.637 7.359 -22.774 1.00 93.94 96 GLN A N 1
ATOM 746 C CA . GLN A 1 96 ? 13.291 7.679 -23.247 1.00 93.94 96 GLN A CA 1
ATOM 747 C C . GLN A 1 96 ? 12.194 7.255 -22.263 1.00 93.94 96 GLN A C 1
ATOM 749 O O . GLN A 1 96 ? 11.266 8.018 -22.014 1.00 93.94 96 GLN A O 1
ATOM 754 N N . TYR A 1 97 ? 12.275 6.040 -21.711 1.00 92.12 97 TYR A N 1
ATOM 755 C CA . TYR A 1 97 ? 11.174 5.456 -20.932 1.00 92.12 97 TYR A CA 1
ATOM 756 C C . TYR A 1 97 ? 11.410 5.435 -19.424 1.00 92.12 97 TYR A C 1
ATOM 758 O O . TYR A 1 97 ? 10.457 5.317 -18.657 1.00 92.12 97 TYR A O 1
ATOM 766 N N . TRP A 1 98 ? 12.668 5.513 -18.988 1.00 91.38 98 TRP A N 1
ATOM 767 C CA . TRP A 1 98 ? 13.042 5.341 -17.582 1.00 91.38 98 TRP A CA 1
ATOM 768 C C . TRP A 1 98 ? 13.796 6.538 -17.003 1.00 91.38 98 TRP A C 1
ATOM 770 O O . TRP A 1 98 ? 14.388 6.426 -15.921 1.00 91.38 98 TRP A O 1
ATOM 780 N N . SER A 1 99 ? 13.829 7.667 -17.710 1.00 90.38 99 SER A N 1
ATOM 781 C CA . SER A 1 99 ? 14.287 8.927 -17.127 1.00 90.38 99 SER A CA 1
ATOM 782 C C . SER A 1 99 ? 13.317 9.351 -16.022 1.00 90.38 99 SER A C 1
ATOM 784 O O . SER A 1 99 ? 12.104 9.265 -16.190 1.00 90.38 99 SER A O 1
ATOM 786 N N . GLY A 1 100 ? 13.845 9.716 -14.852 1.00 86.75 100 GLY A N 1
ATOM 787 C CA . GLY A 1 100 ? 13.039 10.095 -13.683 1.00 86.75 100 GLY A CA 1
ATOM 788 C C . GLY A 1 100 ? 12.264 8.955 -13.002 1.00 86.75 100 GLY A C 1
ATOM 789 O O . GLY A 1 100 ? 11.550 9.204 -12.032 1.00 86.75 100 GLY A O 1
ATOM 790 N N . TYR A 1 101 ? 12.393 7.700 -13.453 1.00 87.88 101 TYR A N 1
ATOM 791 C CA . TYR A 1 101 ? 11.708 6.578 -12.809 1.00 87.88 101 TYR A CA 1
ATOM 792 C C . TYR A 1 101 ? 12.321 6.261 -11.439 1.00 87.88 101 TYR A C 1
ATOM 794 O O . TYR A 1 101 ? 13.468 5.825 -11.354 1.00 87.88 101 TYR A O 1
ATOM 802 N N . MET A 1 102 ? 11.526 6.404 -10.377 1.00 82.44 102 MET A N 1
ATOM 803 C CA . MET A 1 102 ? 11.951 6.121 -8.996 1.00 82.44 102 MET A CA 1
ATOM 804 C C . MET A 1 102 ? 11.381 4.817 -8.426 1.00 82.44 102 MET A C 1
ATOM 806 O O . MET A 1 102 ? 11.882 4.299 -7.431 1.00 82.44 102 MET A O 1
ATOM 810 N N . GLY A 1 103 ? 10.327 4.270 -9.036 1.00 88.38 103 GLY A N 1
ATOM 811 C CA . GLY A 1 103 ? 9.606 3.127 -8.480 1.00 88.38 103 GLY A CA 1
ATOM 812 C C . GLY A 1 103 ? 8.896 3.440 -7.156 1.00 88.38 103 GLY A C 1
ATOM 813 O O . GLY A 1 103 ? 8.814 4.582 -6.697 1.00 88.38 103 GLY A O 1
ATOM 814 N N . GLY A 1 104 ? 8.314 2.406 -6.547 1.00 90.81 104 GLY A N 1
ATOM 815 C CA . GLY A 1 104 ? 7.653 2.499 -5.238 1.00 90.81 104 GLY A CA 1
ATOM 816 C C . GLY A 1 104 ? 6.277 3.182 -5.209 1.00 90.81 104 GLY A C 1
ATOM 817 O O . GLY A 1 104 ? 5.676 3.225 -4.141 1.00 90.81 104 GLY A O 1
ATOM 818 N N . THR A 1 105 ? 5.745 3.651 -6.344 1.00 93.06 105 THR A N 1
ATOM 819 C CA . THR A 1 105 ? 4.424 4.309 -6.426 1.00 93.06 105 THR A CA 1
ATOM 820 C C . THR A 1 105 ? 3.313 3.437 -5.846 1.00 93.06 105 THR A C 1
ATOM 822 O O . THR A 1 105 ? 2.558 3.902 -5.005 1.00 93.06 105 THR A O 1
ATOM 825 N N . LEU A 1 106 ? 3.257 2.150 -6.210 1.00 94.81 106 LEU A N 1
ATOM 826 C CA . LEU A 1 106 ? 2.253 1.220 -5.679 1.00 94.81 106 LEU A CA 1
ATOM 827 C C . LEU A 1 106 ? 2.303 1.107 -4.151 1.00 94.81 106 LEU A C 1
ATOM 829 O O . LEU A 1 106 ? 1.266 1.098 -3.497 1.00 94.81 106 LEU A O 1
ATOM 833 N N . ARG A 1 107 ? 3.513 1.052 -3.583 1.00 94.12 107 ARG A N 1
ATOM 834 C CA . ARG A 1 107 ? 3.718 0.970 -2.134 1.00 94.12 107 ARG A CA 1
ATOM 835 C C . ARG A 1 107 ? 3.285 2.258 -1.438 1.00 94.12 107 ARG A C 1
ATOM 837 O O . ARG A 1 107 ? 2.605 2.184 -0.424 1.00 94.12 107 ARG A O 1
ATOM 844 N N . ARG A 1 108 ? 3.642 3.418 -1.998 1.00 93.19 108 ARG A N 1
ATOM 845 C CA . ARG A 1 108 ? 3.210 4.732 -1.493 1.00 93.19 108 ARG A CA 1
ATOM 846 C C . ARG A 1 108 ? 1.705 4.955 -1.653 1.00 93.19 108 ARG A C 1
ATOM 848 O O . ARG A 1 108 ? 1.121 5.677 -0.856 1.00 93.19 108 ARG A O 1
ATOM 855 N N . GLY A 1 109 ? 1.077 4.306 -2.634 1.00 93.56 109 GLY A N 1
ATOM 856 C CA . GLY A 1 109 ? -0.362 4.368 -2.885 1.00 93.56 109 GLY A CA 1
ATOM 857 C C . GLY A 1 109 ? -1.215 3.981 -1.677 1.00 93.56 109 GLY A C 1
ATOM 858 O O . GLY A 1 109 ? -2.264 4.575 -1.472 1.00 93.56 109 GLY A O 1
ATOM 859 N N . TRP A 1 110 ? -0.736 3.076 -0.820 1.00 94.12 110 TRP A N 1
ATOM 860 C CA . TRP A 1 110 ? -1.442 2.679 0.406 1.00 94.12 110 TRP A CA 1
ATOM 861 C C . TRP A 1 110 ? -1.607 3.798 1.439 1.00 94.12 110 TRP A C 1
ATOM 863 O O . TRP A 1 110 ? -2.456 3.695 2.315 1.00 94.12 110 TRP A O 1
ATOM 873 N N . THR A 1 111 ? -0.801 4.854 1.346 1.00 93.44 111 THR A N 1
ATOM 874 C CA . THR A 1 111 ? -0.849 6.019 2.238 1.00 93.44 111 THR A CA 1
ATOM 875 C C . THR A 1 111 ? -1.020 7.321 1.452 1.00 93.44 111 THR A C 1
ATOM 877 O O . THR A 1 111 ? -0.615 8.388 1.914 1.00 93.44 111 THR A O 1
ATOM 880 N N . ALA A 1 112 ? -1.562 7.246 0.233 1.00 91.06 112 ALA A N 1
ATOM 881 C CA . ALA A 1 112 ? -1.769 8.391 -0.646 1.00 91.06 112 ALA A CA 1
ATOM 882 C C . ALA A 1 112 ? -3.262 8.647 -0.864 1.00 91.06 112 ALA A C 1
ATOM 884 O O . ALA A 1 112 ? -4.073 7.727 -0.867 1.00 91.06 112 ALA A O 1
ATOM 885 N N . LYS A 1 113 ? -3.635 9.913 -1.071 1.00 87.00 113 LYS A N 1
ATOM 886 C CA . LYS A 1 113 ? -5.026 10.279 -1.389 1.00 87.00 113 LYS A CA 1
ATOM 887 C C . LYS A 1 113 ? -5.386 10.003 -2.853 1.00 87.00 113 LYS A C 1
ATOM 889 O O . LYS A 1 113 ? -6.536 9.729 -3.162 1.00 87.00 113 LYS A O 1
ATOM 894 N N . ASN A 1 114 ? -4.411 10.098 -3.756 1.00 90.19 114 ASN A N 1
ATOM 895 C CA . ASN A 1 114 ? -4.583 9.893 -5.192 1.00 90.19 114 ASN A CA 1
ATOM 896 C C . ASN A 1 114 ? -3.279 9.381 -5.838 1.00 90.19 114 ASN A C 1
ATOM 898 O O . ASN A 1 114 ? -2.228 9.317 -5.192 1.00 90.19 114 ASN A O 1
ATOM 902 N N . GLU A 1 115 ? -3.351 8.999 -7.116 1.00 89.25 115 GLU A N 1
ATOM 903 C CA . GLU A 1 115 ? -2.213 8.448 -7.867 1.00 89.25 115 GLU A CA 1
ATOM 904 C C . GLU A 1 115 ? -1.051 9.452 -8.011 1.00 89.25 115 GLU A C 1
ATOM 906 O O . GLU A 1 115 ? 0.114 9.064 -7.919 1.00 89.25 115 GLU A O 1
ATOM 911 N N . GLU A 1 116 ? -1.344 10.747 -8.159 1.00 88.44 116 GLU A N 1
ATOM 912 C CA . GLU A 1 116 ? -0.327 11.801 -8.287 1.00 88.44 116 GLU A CA 1
ATOM 913 C C . GLU A 1 116 ? 0.504 11.968 -7.012 1.00 88.44 116 GLU A C 1
ATOM 915 O O . GLU A 1 116 ? 1.733 12.057 -7.066 1.00 88.44 116 GLU A O 1
ATOM 920 N N . ALA A 1 117 ? -0.154 11.958 -5.851 1.00 88.12 117 ALA A N 1
ATOM 921 C CA . ALA A 1 117 ? 0.510 11.988 -4.555 1.00 88.12 117 ALA A CA 1
ATOM 922 C C . ALA A 1 117 ? 1.375 10.735 -4.346 1.00 88.12 117 ALA A C 1
ATOM 924 O O . ALA A 1 117 ? 2.479 10.834 -3.819 1.00 88.12 117 ALA A O 1
ATOM 925 N N . ALA A 1 118 ? 0.922 9.567 -4.816 1.00 88.12 118 ALA A N 1
ATOM 926 C CA . ALA A 1 118 ? 1.700 8.330 -4.751 1.00 88.12 118 ALA A CA 1
ATOM 927 C C . ALA A 1 118 ? 2.940 8.349 -5.670 1.00 88.12 118 ALA A C 1
ATOM 929 O O . ALA A 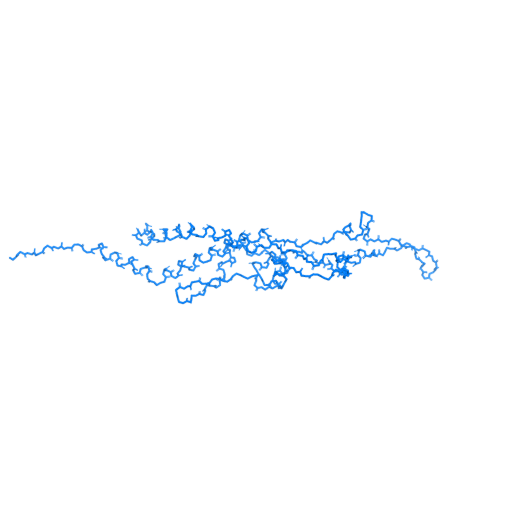1 118 ? 3.949 7.690 -5.386 1.00 88.12 118 ALA A O 1
ATOM 930 N N . ALA A 1 119 ? 2.887 9.091 -6.780 1.00 86.50 119 ALA A N 1
ATOM 931 C CA . ALA A 1 119 ? 3.984 9.201 -7.736 1.00 86.50 119 ALA A CA 1
ATOM 932 C C . ALA A 1 119 ? 5.138 10.083 -7.234 1.00 86.50 119 ALA A C 1
ATOM 934 O O . ALA A 1 119 ? 6.293 9.811 -7.572 1.00 86.50 119 ALA A O 1
ATOM 935 N N . LYS A 1 120 ? 4.850 11.092 -6.403 1.00 84.62 120 LYS A N 1
ATOM 936 C CA . LYS A 1 120 ? 5.858 12.026 -5.889 1.00 84.62 120 LYS A CA 1
ATOM 937 C C . LYS A 1 120 ? 6.653 11.432 -4.711 1.00 84.62 120 LYS A C 1
ATOM 939 O O . LYS A 1 120 ? 6.102 10.684 -3.902 1.00 84.62 120 LYS A O 1
ATOM 944 N N . PRO A 1 121 ? 7.957 11.738 -4.608 1.00 73.75 121 PRO A N 1
ATOM 945 C CA . PRO A 1 121 ? 8.759 11.402 -3.446 1.00 73.75 121 PRO A CA 1
ATOM 946 C C . PRO A 1 121 ? 8.475 12.413 -2.329 1.00 73.75 121 PRO A C 1
ATOM 948 O O . PRO A 1 121 ? 8.380 13.614 -2.563 1.00 73.75 121 PRO A O 1
ATOM 951 N N . GLY A 1 122 ? 8.329 11.916 -1.111 1.00 65.81 122 GLY A N 1
ATOM 952 C CA . GLY A 1 122 ? 8.027 12.711 0.073 1.00 65.81 122 GLY A CA 1
ATOM 953 C C . GLY A 1 122 ? 7.605 11.758 1.176 1.00 65.81 122 GLY A C 1
ATOM 954 O O . GLY A 1 122 ? 6.905 10.787 0.887 1.00 65.81 122 GLY A O 1
ATOM 955 N N . GLY A 1 123 ? 8.111 11.968 2.393 1.00 57.06 123 GLY A N 1
ATOM 956 C CA . GLY A 1 123 ? 7.870 11.100 3.544 1.00 57.06 123 GLY A CA 1
ATOM 957 C C . GLY A 1 123 ? 6.376 10.918 3.777 1.00 57.06 123 GLY A C 1
ATOM 958 O O . GLY A 1 123 ? 5.726 11.773 4.369 1.00 57.06 123 GLY A O 1
ATOM 959 N N . GLY A 1 124 ? 5.830 9.822 3.248 1.00 63.38 124 GLY A N 1
ATOM 960 C CA . GLY A 1 124 ? 4.437 9.464 3.448 1.00 63.38 124 GLY A CA 1
ATOM 961 C C . GLY A 1 124 ? 4.169 9.308 4.937 1.00 63.38 124 GLY A C 1
ATOM 962 O O . GLY A 1 124 ? 5.052 8.903 5.698 1.00 63.38 124 GLY A O 1
ATOM 963 N N . MET A 1 125 ? 2.945 9.628 5.351 1.00 76.75 125 MET A N 1
ATOM 964 C CA . MET A 1 125 ? 2.486 9.318 6.699 1.00 76.75 125 MET A CA 1
ATOM 965 C C . MET A 1 125 ? 2.766 7.846 7.016 1.00 76.75 125 MET A C 1
ATOM 967 O O . MET A 1 125 ? 2.651 6.974 6.152 1.00 76.75 125 MET A O 1
ATOM 971 N N . THR A 1 126 ? 3.116 7.557 8.269 1.00 88.25 126 THR A N 1
ATOM 972 C CA . THR A 1 126 ? 3.193 6.166 8.723 1.00 88.25 126 THR A CA 1
ATOM 973 C C . THR A 1 126 ? 1.834 5.489 8.525 1.00 88.25 126 THR A C 1
ATOM 975 O O . THR A 1 126 ? 0.797 6.153 8.559 1.00 88.25 126 THR A O 1
ATOM 978 N N . ALA A 1 127 ? 1.817 4.163 8.356 1.00 90.38 127 ALA A N 1
ATOM 979 C CA . ALA A 1 127 ? 0.581 3.386 8.198 1.00 90.38 127 ALA A CA 1
ATOM 980 C C . ALA A 1 127 ? -0.475 3.741 9.263 1.00 90.38 127 ALA A C 1
ATOM 982 O O . ALA A 1 127 ? -1.646 3.951 8.954 1.00 90.38 127 ALA A O 1
ATOM 983 N N . LYS A 1 128 ? -0.025 3.888 10.516 1.00 92.06 128 LYS A N 1
ATOM 984 C CA . LYS A 1 128 ? -0.861 4.292 11.648 1.00 92.06 128 LYS A CA 1
ATOM 985 C C . LYS A 1 128 ? -1.378 5.725 11.501 1.00 92.06 128 LYS A C 1
ATOM 987 O O . LYS A 1 128 ? -2.568 5.943 11.683 1.00 92.06 128 LYS A O 1
ATOM 992 N N . ALA A 1 129 ? -0.513 6.686 11.171 1.00 92.62 129 ALA A N 1
ATOM 993 C CA . ALA A 1 129 ? -0.920 8.082 11.013 1.00 92.62 129 ALA A CA 1
ATOM 994 C C . ALA A 1 129 ? -1.920 8.255 9.862 1.00 92.62 129 ALA A C 1
ATOM 996 O O . ALA A 1 129 ? -2.923 8.937 10.028 1.00 92.62 129 ALA A O 1
ATOM 997 N N . TYR A 1 130 ? -1.700 7.581 8.731 1.00 93.38 130 TYR A N 1
ATOM 998 C CA . TYR A 1 130 ? -2.626 7.630 7.603 1.00 93.38 130 TYR A CA 1
ATOM 999 C C . TYR A 1 130 ? -3.997 7.041 7.964 1.00 93.38 130 TYR A C 1
ATOM 1001 O O . TYR A 1 130 ? -5.015 7.675 7.697 1.00 93.38 130 TYR A O 1
ATOM 1009 N N . ALA A 1 131 ? -4.037 5.889 8.645 1.00 94.88 131 ALA A N 1
ATOM 1010 C CA . ALA A 1 131 ? -5.291 5.267 9.076 1.00 94.88 131 ALA A CA 1
ATOM 1011 C C . ALA A 1 131 ? -6.142 6.181 9.974 1.00 94.88 131 ALA A C 1
ATOM 1013 O O . ALA A 1 131 ? -7.364 6.170 9.872 1.00 94.88 131 ALA A O 1
ATOM 1014 N N . GLN A 1 132 ? -5.507 7.016 10.804 1.00 94.44 132 GLN A N 1
ATOM 1015 C CA . GLN A 1 132 ? -6.207 7.985 11.655 1.00 94.44 132 GLN A CA 1
ATOM 1016 C C . GLN A 1 132 ? -6.909 9.090 10.854 1.00 94.44 132 GLN A C 1
ATOM 1018 O O . GLN A 1 132 ? -7.905 9.643 11.312 1.00 94.44 132 GLN A O 1
ATOM 1023 N N . THR A 1 133 ? -6.424 9.391 9.646 1.00 93.62 133 THR A N 1
ATOM 1024 C CA . THR A 1 133 ? -7.027 10.404 8.764 1.00 93.62 133 THR A CA 1
ATOM 1025 C C . THR A 1 133 ? -8.213 9.886 7.951 1.00 93.62 133 THR A C 1
ATOM 1027 O O . THR A 1 133 ? -8.921 10.687 7.341 1.00 93.62 133 THR A O 1
ATOM 1030 N N . LEU A 1 134 ? -8.428 8.566 7.906 1.00 94.31 134 LEU A N 1
ATOM 1031 C CA . LEU A 1 134 ? -9.498 7.977 7.110 1.00 94.31 134 LEU A CA 1
ATOM 1032 C C . LEU A 1 134 ? -10.867 8.212 7.770 1.00 94.31 134 LEU A C 1
ATOM 1034 O O . LEU A 1 134 ? -10.995 8.070 8.993 1.00 94.31 134 LEU A O 1
ATOM 1038 N N . PRO A 1 135 ? -11.903 8.547 6.978 1.00 95.19 135 PRO A N 1
ATOM 1039 C CA . PRO A 1 135 ? -13.254 8.679 7.494 1.00 95.19 135 PRO A CA 1
ATOM 1040 C C . PRO A 1 135 ? -13.796 7.305 7.899 1.00 95.19 135 PRO A C 1
ATOM 1042 O O . PRO A 1 135 ? -13.645 6.321 7.170 1.00 95.19 135 PRO A O 1
ATOM 1045 N N . VAL A 1 136 ? -14.453 7.260 9.057 1.00 96.38 136 VAL A N 1
ATOM 1046 C CA . VAL A 1 136 ? -15.236 6.107 9.504 1.00 96.38 136 VAL A CA 1
ATOM 1047 C C . VAL A 1 136 ? -16.703 6.469 9.331 1.00 96.38 136 VAL A C 1
ATOM 1049 O O . VAL A 1 136 ? -17.161 7.483 9.854 1.00 96.38 136 VAL A O 1
ATOM 1052 N N . ILE A 1 137 ? -17.421 5.664 8.558 1.00 95.25 137 ILE A N 1
ATOM 1053 C CA . ILE A 1 137 ? -18.836 5.865 8.263 1.00 95.25 137 ILE A CA 1
ATOM 1054 C C . ILE A 1 137 ? -19.631 4.930 9.170 1.00 95.25 137 ILE A C 1
ATOM 1056 O O . ILE A 1 137 ? -19.396 3.721 9.172 1.00 95.25 137 ILE A O 1
ATOM 1060 N N . LYS A 1 138 ? -20.569 5.491 9.935 1.00 93.00 138 LYS A N 1
ATOM 1061 C CA . LYS A 1 138 ? -21.528 4.729 10.738 1.00 93.00 138 LYS A CA 1
ATOM 1062 C C . LYS A 1 138 ? -22.796 4.519 9.915 1.00 93.00 138 LYS A C 1
ATOM 1064 O O . LYS A 1 138 ? -23.471 5.484 9.564 1.00 93.00 138 LYS A O 1
ATOM 1069 N N . ALA A 1 139 ? -23.107 3.266 9.604 1.00 89.25 139 ALA A N 1
ATOM 1070 C CA . ALA A 1 139 ? -24.323 2.873 8.900 1.00 89.25 139 ALA A CA 1
ATOM 1071 C C . ALA A 1 139 ? -25.101 1.882 9.777 1.00 89.25 139 ALA A C 1
ATOM 1073 O O . ALA A 1 139 ? -24.757 0.703 9.872 1.00 89.25 139 ALA A O 1
ATOM 1074 N N . GLY A 1 140 ? -26.127 2.379 10.475 1.00 85.69 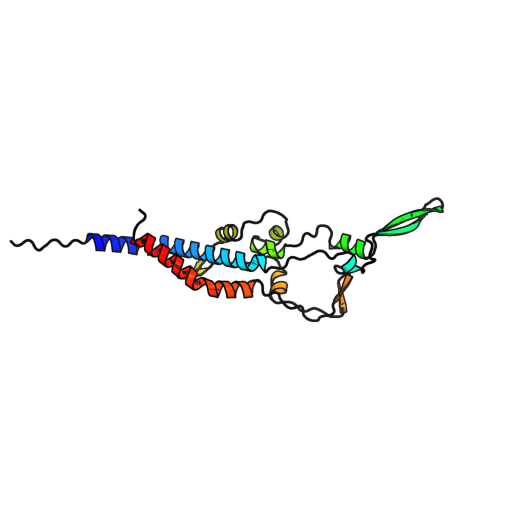140 GLY A N 1
ATOM 1075 C CA . GLY A 1 140 ? -26.841 1.600 11.488 1.00 85.69 140 GLY A CA 1
ATOM 1076 C C . GLY A 1 140 ? -25.910 1.187 12.634 1.00 85.69 140 GLY A C 1
ATOM 1077 O O . GLY A 1 140 ? -25.305 2.043 13.279 1.00 85.69 140 GLY A O 1
ATOM 1078 N N . GLY A 1 141 ? -25.789 -0.122 12.874 1.00 85.62 141 GLY A N 1
ATOM 1079 C CA . GLY A 1 141 ? -24.887 -0.703 13.878 1.00 85.62 141 GLY A CA 1
ATOM 1080 C C . GLY A 1 141 ? -23.473 -1.020 13.374 1.00 85.62 141 GLY A C 1
ATOM 1081 O O . GLY A 1 141 ? -22.691 -1.607 14.116 1.00 85.62 141 GLY A O 1
ATOM 1082 N N . VAL A 1 142 ? -23.141 -0.682 12.123 1.00 91.38 142 VAL A N 1
ATOM 1083 C CA . VAL A 1 142 ? -21.862 -1.046 11.496 1.00 91.38 142 VAL A CA 1
ATOM 1084 C C . VAL A 1 142 ? -20.971 0.181 11.325 1.00 91.38 142 VAL A C 1
ATOM 1086 O O . VAL A 1 142 ? -21.406 1.218 10.820 1.00 91.38 142 VAL A O 1
ATOM 1089 N N . TYR A 1 143 ? -19.702 0.030 11.705 1.00 94.25 143 TYR A N 1
ATOM 1090 C CA . TYR A 1 143 ? -18.644 1.009 11.471 1.00 94.25 143 TYR A CA 1
ATOM 1091 C C . TYR A 1 143 ? -17.785 0.557 10.301 1.00 94.25 143 TYR A C 1
ATOM 1093 O O . TYR A 1 143 ? -17.162 -0.503 10.348 1.00 94.25 143 TYR A O 1
ATOM 1101 N N . GLN A 1 144 ? -17.749 1.368 9.248 1.00 95.50 144 GLN A N 1
ATOM 1102 C CA . GLN A 1 144 ? -17.012 1.062 8.033 1.00 95.50 144 GLN A CA 1
ATOM 1103 C C . GLN A 1 144 ? -15.868 2.052 7.832 1.00 95.50 144 GLN A C 1
ATOM 1105 O O . GLN A 1 144 ? -16.070 3.262 7.748 1.00 95.50 144 GLN A O 1
ATOM 1110 N N . ILE A 1 145 ? -14.661 1.513 7.682 1.00 95.81 145 ILE A N 1
ATOM 1111 C CA . ILE A 1 145 ? -13.469 2.238 7.245 1.00 95.81 145 ILE A CA 1
ATOM 1112 C C . ILE A 1 145 ? -13.014 1.667 5.904 1.00 95.81 145 ILE A C 1
ATOM 1114 O O . ILE A 1 145 ? -12.935 0.454 5.727 1.00 95.81 145 ILE A O 1
ATOM 1118 N N . THR A 1 146 ? -12.732 2.541 4.940 1.00 95.19 146 THR A N 1
ATOM 1119 C CA . THR A 1 146 ? -12.378 2.128 3.577 1.00 95.19 146 THR A CA 1
ATOM 1120 C C . THR A 1 146 ? -10.909 2.427 3.304 1.00 95.19 146 THR A C 1
ATOM 1122 O O . THR A 1 146 ? -10.488 3.582 3.331 1.00 95.19 146 THR A O 1
ATOM 1125 N N . VAL A 1 147 ? -10.127 1.381 3.025 1.00 94.56 147 VAL A N 1
ATOM 1126 C CA . VAL A 1 147 ? -8.710 1.479 2.647 1.00 94.56 147 VAL A CA 1
ATOM 1127 C C . VAL A 1 147 ? -8.581 1.151 1.164 1.00 94.56 147 VAL A C 1
ATOM 1129 O O . VAL A 1 147 ? -8.902 0.043 0.742 1.00 94.56 147 VAL A O 1
ATOM 1132 N N . ILE A 1 148 ? -8.106 2.107 0.365 1.00 94.12 148 ILE A N 1
ATOM 1133 C CA . ILE A 1 148 ? -7.974 1.966 -1.092 1.00 94.12 148 ILE A CA 1
ATOM 1134 C C . ILE A 1 148 ? -6.551 2.321 -1.511 1.00 94.12 148 ILE A C 1
ATOM 1136 O O . ILE A 1 148 ? -5.970 3.287 -1.023 1.00 94.12 148 ILE A O 1
ATOM 1140 N N . ASN A 1 149 ? -6.010 1.566 -2.467 1.00 95.06 149 ASN A N 1
ATOM 1141 C CA . ASN A 1 149 ? -4.836 1.983 -3.220 1.00 95.06 149 ASN A CA 1
ATOM 1142 C C . ASN A 1 149 ? -5.299 2.687 -4.512 1.00 95.06 149 ASN A C 1
ATOM 1144 O O . ASN A 1 149 ? -5.857 2.017 -5.382 1.00 95.06 149 ASN A O 1
ATOM 1148 N N . PRO A 1 150 ? -5.084 4.008 -4.671 1.00 94.00 150 PRO A N 1
ATOM 1149 C CA . PRO A 1 150 ? -5.615 4.773 -5.799 1.00 94.00 150 PRO A CA 1
ATOM 1150 C C . PRO A 1 150 ? -4.850 4.537 -7.113 1.00 94.00 150 PRO A C 1
ATOM 1152 O O . PRO A 1 150 ? -5.179 5.132 -8.137 1.00 94.00 150 PRO A O 1
ATOM 1155 N N . VAL A 1 151 ? -3.798 3.715 -7.106 1.00 94.56 151 VAL A N 1
ATOM 1156 C CA . VAL A 1 151 ? -2.968 3.457 -8.285 1.00 94.56 151 VAL A CA 1
ATOM 1157 C C . VAL A 1 151 ? -3.716 2.563 -9.276 1.00 94.56 151 VAL A C 1
ATOM 1159 O O . VAL A 1 151 ? -4.080 1.432 -8.953 1.00 94.56 151 VAL A O 1
ATOM 1162 N N . LYS A 1 152 ? -3.872 3.024 -10.525 1.00 94.25 152 LYS A N 1
ATOM 1163 C CA . LYS A 1 152 ? -4.702 2.363 -11.556 1.00 94.25 152 LYS A CA 1
ATOM 1164 C C . LYS A 1 152 ? -4.321 0.916 -11.829 1.00 94.25 152 LYS A C 1
ATOM 1166 O O . LYS A 1 152 ? -5.169 0.104 -12.186 1.00 94.25 152 LYS A O 1
ATOM 1171 N N . TYR A 1 153 ? -3.035 0.598 -11.700 1.00 93.69 153 TYR A N 1
ATOM 1172 C CA . TYR A 1 153 ? -2.539 -0.742 -11.978 1.00 93.69 153 TYR A CA 1
ATOM 1173 C C . TYR A 1 153 ? -2.522 -1.676 -10.755 1.00 93.69 153 TYR A C 1
ATOM 1175 O O . TYR A 1 153 ? -2.073 -2.816 -10.881 1.00 93.69 153 TYR A O 1
ATOM 1183 N N . ALA A 1 154 ? -2.987 -1.227 -9.582 1.00 95.81 154 ALA A N 1
ATOM 1184 C CA . ALA A 1 154 ? -2.917 -1.997 -8.339 1.00 95.81 154 ALA A CA 1
ATOM 1185 C C . ALA A 1 154 ? -3.636 -3.351 -8.440 1.00 95.81 154 ALA A C 1
ATOM 1187 O O . ALA A 1 154 ? -3.062 -4.370 -8.060 1.00 95.81 154 ALA A O 1
ATOM 1188 N N . SER A 1 155 ? -4.831 -3.387 -9.035 1.00 96.19 155 SER A N 1
ATOM 1189 C CA . SER A 1 155 ? -5.612 -4.618 -9.228 1.00 96.19 155 SER A CA 1
ATOM 1190 C C . SER A 1 155 ? -4.891 -5.656 -10.096 1.00 96.19 155 SER A C 1
ATOM 1192 O O . SER A 1 155 ? -4.907 -6.843 -9.780 1.00 96.19 155 SER A O 1
ATOM 1194 N N . TYR A 1 156 ? -4.182 -5.225 -11.144 1.00 96.12 156 TYR A N 1
ATOM 1195 C CA . TYR A 1 156 ? -3.407 -6.127 -12.006 1.00 96.12 156 TYR A CA 1
ATOM 1196 C C . TYR A 1 156 ? -2.156 -6.684 -11.319 1.00 96.12 156 TYR A C 1
ATOM 1198 O O . TYR A 1 156 ? -1.649 -7.732 -11.724 1.00 96.12 156 TYR A O 1
ATOM 1206 N N . VAL A 1 157 ? -1.627 -5.985 -10.310 1.00 96.31 157 VAL A N 1
ATOM 1207 C CA . VAL A 1 157 ? -0.540 -6.501 -9.466 1.00 96.31 157 VAL A CA 1
ATOM 1208 C C . VAL A 1 157 ? -1.095 -7.441 -8.401 1.00 96.31 157 VAL A C 1
ATOM 1210 O O . VAL A 1 157 ? -0.467 -8.458 -8.118 1.00 96.31 157 VAL A O 1
ATOM 1213 N N . GLU A 1 158 ? -2.275 -7.145 -7.858 1.00 97.12 158 GLU A N 1
ATOM 1214 C CA . GLU A 1 158 ? -2.958 -7.982 -6.871 1.00 97.12 158 GLU A CA 1
ATOM 1215 C C . GLU A 1 158 ? -3.340 -9.343 -7.459 1.00 97.12 158 GLU A C 1
ATOM 1217 O O . GLU A 1 158 ? -2.860 -10.368 -6.981 1.00 97.12 158 GLU A O 1
ATOM 1222 N N . PHE A 1 159 ? -4.125 -9.352 -8.538 1.00 97.75 159 PHE A N 1
ATOM 1223 C CA . PHE A 1 159 ? -4.750 -10.563 -9.082 1.00 97.75 159 PHE A CA 1
ATOM 1224 C C . PHE A 1 159 ? -4.062 -11.117 -10.335 1.00 97.75 159 PHE A C 1
ATOM 1226 O O . PHE A 1 159 ? -4.319 -12.250 -10.741 1.00 97.75 159 PHE A O 1
ATOM 1233 N N . GLY A 1 160 ? -3.144 -10.355 -10.932 1.00 96.69 160 GLY A N 1
ATOM 1234 C CA . GLY A 1 160 ? -2.487 -10.727 -12.182 1.00 96.69 160 GLY A CA 1
ATOM 1235 C C . GLY A 1 160 ? -3.208 -10.189 -13.416 1.00 96.69 160 GLY A C 1
ATOM 1236 O O . GLY A 1 160 ? -4.212 -9.483 -13.327 1.00 96.69 160 GLY A O 1
ATOM 1237 N N . HIS A 1 161 ? -2.655 -10.472 -14.597 1.00 95.88 161 HIS A N 1
ATOM 1238 C CA . HIS A 1 161 ? -3.201 -9.973 -15.862 1.00 95.88 161 HIS A CA 1
ATOM 1239 C C . HIS A 1 161 ? -2.820 -10.828 -17.073 1.00 95.88 161 HIS A C 1
ATOM 1241 O O . HIS A 1 161 ? -1.770 -11.479 -17.106 1.00 95.88 161 HIS A O 1
ATOM 1247 N N . ARG A 1 162 ? -3.662 -10.775 -18.116 1.00 95.06 162 ARG A N 1
ATOM 1248 C CA . ARG A 1 162 ? -3.381 -11.383 -19.426 1.00 95.06 162 ARG A CA 1
ATOM 1249 C C . ARG A 1 162 ? -2.360 -10.564 -20.201 1.00 95.06 162 ARG A C 1
ATOM 1251 O O . ARG A 1 162 ? -2.363 -9.335 -20.185 1.00 95.06 162 ARG A O 1
ATOM 1258 N N . GLN A 1 163 ? -1.526 -11.271 -20.945 1.00 94.75 163 GLN A N 1
ATOM 1259 C CA . GLN A 1 163 ? -0.578 -10.717 -21.896 1.00 94.75 163 GLN A CA 1
ATOM 1260 C C . GLN A 1 163 ? -0.794 -11.362 -23.263 1.00 94.75 163 GLN A C 1
ATOM 1262 O O . GLN A 1 163 ? -1.312 -12.470 -23.361 1.00 94.75 163 GLN A O 1
ATOM 1267 N N . LYS A 1 164 ? -0.398 -10.658 -24.327 1.00 94.50 164 LYS A N 1
ATOM 1268 C CA . LYS A 1 164 ? -0.373 -11.203 -25.690 1.00 94.50 164 LYS A CA 1
ATOM 1269 C C . LYS A 1 164 ? 1.045 -11.717 -25.972 1.00 94.50 164 LYS A C 1
ATOM 1271 O O . LYS A 1 164 ? 1.936 -10.874 -26.136 1.00 94.50 164 LYS A O 1
ATOM 1276 N N . PRO A 1 165 ? 1.291 -13.043 -25.995 1.00 96.25 165 PRO A N 1
ATOM 1277 C CA . PRO A 1 165 ? 2.600 -13.584 -26.346 1.00 96.25 165 PRO A CA 1
ATOM 1278 C C . PRO A 1 165 ? 3.061 -13.067 -27.714 1.00 96.25 165 PRO A C 1
ATOM 1280 O O . PRO A 1 165 ? 2.250 -12.834 -28.605 1.00 96.25 165 PRO A O 1
ATOM 1283 N N . GLY A 1 166 ? 4.359 -12.817 -27.864 1.00 94.31 166 GLY A N 1
ATOM 1284 C CA . GLY A 1 166 ? 4.951 -12.259 -29.083 1.00 94.31 166 GLY A CA 1
ATOM 1285 C C . GLY A 1 166 ? 4.906 -10.729 -29.186 1.00 94.31 166 GLY A C 1
ATOM 1286 O O . GLY A 1 166 ? 5.712 -10.155 -29.925 1.00 94.31 166 GLY A O 1
ATOM 1287 N N . ARG A 1 167 ? 4.060 -10.038 -28.401 1.00 95.50 167 ARG A N 1
ATOM 1288 C CA . ARG A 1 167 ? 4.037 -8.564 -28.351 1.00 95.50 167 ARG A CA 1
ATOM 1289 C C . ARG A 1 167 ? 5.393 -8.029 -27.884 1.00 95.50 167 ARG A C 1
ATOM 1291 O O . ARG A 1 167 ? 5.880 -8.406 -26.817 1.00 95.50 167 ARG A O 1
ATOM 1298 N N . TYR A 1 168 ? 5.981 -7.124 -28.662 1.00 93.69 168 TYR A N 1
ATOM 1299 C CA . TYR A 1 168 ? 7.185 -6.390 -28.272 1.00 93.69 168 TYR A CA 1
ATOM 1300 C C . TYR A 1 168 ? 6.831 -5.229 -27.334 1.00 93.69 168 TYR A C 1
ATOM 1302 O O . TYR A 1 168 ? 5.876 -4.494 -27.588 1.00 93.69 168 TYR A O 1
ATOM 1310 N N . VAL A 1 169 ? 7.596 -5.073 -26.251 1.00 92.62 169 VAL A N 1
ATOM 1311 C CA . VAL A 1 169 ? 7.430 -4.000 -25.263 1.00 92.62 169 VAL A CA 1
ATOM 1312 C C . VAL A 1 169 ? 8.693 -3.130 -25.264 1.00 92.62 169 VAL A C 1
ATOM 1314 O O . VAL A 1 169 ? 9.719 -3.559 -24.724 1.00 92.62 169 VAL A O 1
ATOM 1317 N N . PRO A 1 170 ? 8.639 -1.917 -25.852 1.00 92.50 170 PRO A N 1
ATOM 1318 C CA . PRO A 1 170 ? 9.797 -1.031 -25.990 1.00 92.50 170 PRO A CA 1
ATOM 1319 C C . PRO A 1 170 ? 10.478 -0.695 -24.663 1.00 92.50 170 PRO A C 1
ATOM 1321 O O . PRO A 1 170 ? 11.702 -0.721 -24.586 1.00 92.50 170 PRO A O 1
ATOM 1324 N N . GLN A 1 171 ? 9.695 -0.482 -23.603 1.00 91.56 171 GLN A N 1
ATOM 1325 C CA . GLN A 1 171 ? 10.188 -0.106 -22.277 1.00 91.56 171 GLN A CA 1
ATOM 1326 C C . GLN A 1 171 ? 11.167 -1.138 -21.704 1.00 91.56 171 GLN A C 1
ATOM 1328 O O . GLN A 1 171 ? 12.082 -0.779 -20.978 1.00 91.56 171 GLN A O 1
ATOM 1333 N N . ILE A 1 172 ? 10.999 -2.421 -22.019 1.00 89.31 172 ILE A N 1
ATOM 1334 C CA . ILE A 1 172 ? 11.867 -3.495 -21.510 1.00 89.31 172 ILE A CA 1
ATOM 1335 C C . ILE A 1 172 ? 12.719 -4.138 -22.608 1.00 89.31 172 ILE A C 1
ATOM 1337 O O . ILE A 1 172 ? 13.383 -5.136 -22.344 1.00 89.31 172 ILE A O 1
ATOM 1341 N N . GLY A 1 173 ? 12.664 -3.620 -23.841 1.00 87.88 173 GLY A N 1
ATOM 1342 C CA . GLY A 1 173 ? 13.416 -4.139 -24.986 1.00 87.88 173 GLY A CA 1
ATOM 1343 C C . GLY A 1 173 ? 13.124 -5.602 -25.352 1.00 87.88 173 GLY A C 1
ATOM 1344 O O . GLY A 1 173 ? 13.912 -6.220 -26.063 1.00 87.88 173 GLY A O 1
ATOM 1345 N N . LYS A 1 174 ? 12.020 -6.191 -24.867 1.00 89.56 174 LYS A N 1
ATOM 1346 C CA . LYS A 1 174 ? 11.753 -7.641 -24.934 1.00 89.56 174 LYS A CA 1
ATOM 1347 C C . LYS A 1 174 ? 10.372 -7.963 -25.497 1.00 89.56 174 LYS A C 1
ATOM 1349 O O . LYS A 1 174 ? 9.441 -7.162 -25.420 1.00 89.56 174 LYS A O 1
ATOM 1354 N N . ARG A 1 175 ? 10.243 -9.175 -26.049 1.00 93.25 175 ARG A N 1
ATOM 1355 C CA . ARG A 1 175 ? 8.958 -9.773 -26.438 1.00 93.25 175 ARG A CA 1
ATOM 1356 C C . ARG A 1 175 ? 8.371 -10.580 -25.284 1.00 93.25 175 ARG A C 1
ATOM 1358 O O . ARG A 1 175 ? 9.091 -11.317 -24.609 1.00 93.25 175 ARG A O 1
ATOM 1365 N N . LEU A 1 176 ? 7.067 -10.442 -25.072 1.00 93.94 176 LEU A N 1
ATOM 1366 C CA . LEU A 1 176 ? 6.342 -11.183 -24.044 1.00 93.94 176 LEU A CA 1
ATOM 1367 C C . LEU A 1 176 ? 6.280 -12.667 -24.412 1.00 93.94 176 LEU A C 1
ATOM 1369 O O . LEU A 1 176 ? 5.971 -13.015 -25.549 1.00 93.94 176 LEU A O 1
ATOM 1373 N N . LYS A 1 177 ? 6.579 -13.536 -23.444 1.00 92.44 177 LYS A N 1
ATOM 1374 C CA . LYS A 1 177 ? 6.560 -14.996 -23.637 1.00 92.44 177 LYS A CA 1
ATOM 1375 C C . LYS A 1 177 ? 5.333 -15.662 -23.019 1.00 92.44 177 LYS A C 1
ATOM 1377 O O . LYS A 1 177 ? 4.805 -16.611 -23.579 1.00 92.44 177 LYS A O 1
ATOM 1382 N N . ARG A 1 178 ? 4.893 -15.183 -21.853 1.00 92.69 178 ARG A N 1
ATOM 1383 C CA . ARG A 1 178 ? 3.771 -15.765 -21.103 1.00 92.69 178 ARG A CA 1
ATOM 1384 C C . ARG A 1 178 ? 2.456 -15.107 -21.522 1.00 92.69 178 ARG A C 1
ATOM 1386 O O . ARG A 1 178 ? 2.437 -13.913 -21.803 1.00 92.69 178 ARG A O 1
ATOM 1393 N N . GLY A 1 179 ? 1.371 -15.883 -21.537 1.00 94.56 179 GLY A N 1
ATOM 1394 C CA . GLY A 1 179 ? 0.010 -15.377 -21.775 1.00 94.56 179 GLY A CA 1
ATOM 1395 C C . GLY A 1 179 ? -0.688 -14.852 -20.515 1.00 94.56 179 GLY A C 1
ATOM 1396 O O . GLY A 1 179 ? -1.642 -14.084 -20.609 1.00 94.56 179 GLY A O 1
ATOM 1397 N N . TRP A 1 180 ? -0.198 -15.223 -19.331 1.00 95.94 180 TRP A N 1
ATOM 1398 C CA . TRP A 1 180 ? -0.715 -14.774 -18.039 1.00 95.94 180 TRP A CA 1
ATOM 1399 C C . TRP A 1 180 ? 0.435 -14.444 -17.088 1.00 95.94 180 TRP A C 1
ATOM 1401 O O . TRP A 1 180 ? 1.430 -15.174 -17.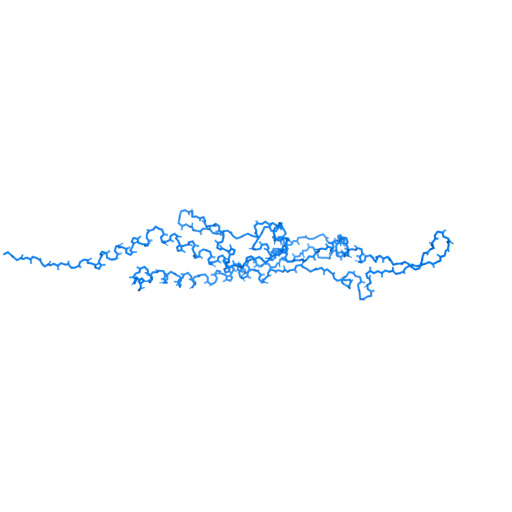018 1.00 95.94 180 TRP A O 1
ATOM 1411 N N . VAL A 1 181 ? 0.293 -13.339 -16.360 1.00 95.31 181 VAL A N 1
ATOM 1412 C CA . VAL A 1 181 ? 1.181 -12.946 -15.266 1.00 95.31 181 VAL A CA 1
ATOM 1413 C C . VAL A 1 181 ? 0.432 -13.159 -13.955 1.00 95.31 181 VAL A C 1
ATOM 1415 O O . VAL A 1 181 ? -0.618 -12.544 -13.780 1.00 95.31 181 VAL A O 1
ATOM 1418 N N . PRO A 1 182 ? 0.944 -14.002 -13.039 1.00 96.62 182 PRO A N 1
ATOM 1419 C CA . PRO A 1 182 ? 0.289 -14.248 -11.761 1.00 96.62 182 PRO A CA 1
ATOM 1420 C C . PRO A 1 182 ? 0.308 -13.002 -10.872 1.00 96.62 182 PRO A C 1
ATOM 1422 O O . PRO A 1 182 ? 1.279 -12.235 -10.878 1.00 96.62 182 PRO A O 1
ATOM 1425 N N . GLY A 1 183 ? -0.762 -12.838 -10.096 1.00 96.38 183 GLY A N 1
ATOM 1426 C CA . GLY A 1 183 ? -0.881 -11.808 -9.073 1.00 96.38 183 GLY A CA 1
ATOM 1427 C C . GLY A 1 183 ? 0.068 -12.012 -7.894 1.00 96.38 183 GLY A C 1
ATOM 1428 O O . GLY A 1 183 ? 0.728 -13.046 -7.755 1.00 96.38 183 GLY A O 1
ATOM 1429 N N . LYS A 1 184 ? 0.160 -10.987 -7.050 1.00 96.38 184 LYS A N 1
ATOM 1430 C CA . LYS A 1 184 ? 0.946 -10.988 -5.811 1.00 96.38 184 LYS A CA 1
ATOM 1431 C C . LYS A 1 184 ? 0.097 -11.137 -4.557 1.00 96.38 184 LYS A C 1
ATOM 1433 O O . LYS A 1 184 ? 0.673 -11.450 -3.520 1.00 96.38 184 LYS A O 1
ATOM 1438 N N . TYR A 1 185 ? -1.219 -10.947 -4.661 1.00 97.44 185 TYR A N 1
ATOM 1439 C CA . TYR A 1 185 ? -2.176 -11.118 -3.568 1.00 97.44 185 TYR A CA 1
ATOM 1440 C C . TYR A 1 185 ? -1.772 -10.369 -2.288 1.00 97.44 185 TYR A C 1
ATOM 1442 O O . TYR A 1 185 ? -1.911 -10.880 -1.177 1.00 97.44 185 TYR A O 1
ATOM 1450 N N . MET A 1 186 ? -1.190 -9.174 -2.436 1.00 97.12 186 MET A N 1
ATOM 1451 C CA . MET A 1 186 ? -0.619 -8.438 -1.314 1.00 97.12 186 MET A CA 1
ATOM 1452 C C . MET A 1 186 ? -1.705 -8.029 -0.319 1.00 97.12 186 MET A C 1
ATOM 1454 O O . MET A 1 186 ? -1.486 -8.147 0.889 1.00 97.12 186 MET A O 1
ATOM 1458 N N . LEU A 1 187 ? -2.870 -7.597 -0.807 1.00 96.94 187 LEU A N 1
ATOM 1459 C CA . LEU A 1 187 ? -4.006 -7.236 0.034 1.00 96.94 187 LEU A CA 1
ATOM 1460 C C . LEU A 1 187 ? -4.711 -8.487 0.557 1.00 96.94 187 LEU A C 1
ATOM 1462 O O . LEU A 1 187 ? -4.893 -8.601 1.761 1.00 96.94 187 LEU A O 1
ATOM 1466 N N . THR A 1 188 ? -5.005 -9.447 -0.320 1.00 97.38 188 THR A N 1
ATOM 1467 C CA . THR A 1 188 ? -5.726 -10.688 0.012 1.00 97.38 188 THR A CA 1
ATOM 1468 C C . THR A 1 188 ? -5.046 -11.456 1.152 1.00 97.38 188 THR A C 1
ATOM 1470 O O . THR A 1 188 ? -5.690 -11.884 2.107 1.00 97.38 188 THR A O 1
ATOM 1473 N N . LEU A 1 189 ? -3.717 -11.605 1.095 1.00 97.69 189 LEU A N 1
ATOM 1474 C CA . LEU A 1 189 ? -2.958 -12.275 2.155 1.00 97.69 189 LEU A CA 1
ATOM 1475 C C . LEU A 1 189 ? -2.933 -11.453 3.451 1.00 97.69 189 LEU A C 1
ATOM 1477 O O . LEU A 1 189 ? -3.014 -12.011 4.539 1.00 97.69 189 LEU A O 1
ATOM 1481 N N . SER A 1 190 ? -2.848 -10.126 3.343 1.00 97.75 190 SER A N 1
ATOM 1482 C CA . SER A 1 190 ? -2.851 -9.235 4.511 1.00 97.75 190 SER A CA 1
ATOM 1483 C C . SER A 1 190 ? -4.198 -9.188 5.215 1.00 97.75 190 SER A C 1
ATOM 1485 O O . SER A 1 190 ? -4.240 -9.103 6.437 1.00 97.75 190 SER A O 1
ATOM 1487 N N . GLU A 1 191 ? -5.286 -9.275 4.459 1.00 96.81 191 GLU A N 1
ATOM 1488 C CA . GLU A 1 191 ? -6.634 -9.392 4.992 1.00 96.81 191 GLU A CA 1
ATOM 1489 C C . GLU A 1 191 ? -6.803 -10.702 5.764 1.00 96.81 191 GLU A C 1
ATOM 1491 O O . GLU A 1 191 ? -7.262 -10.676 6.901 1.00 96.81 191 GLU A O 1
ATOM 1496 N N . LYS A 1 192 ? -6.354 -11.831 5.202 1.00 97.94 192 LYS A N 1
ATOM 1497 C CA . LYS A 1 192 ? -6.414 -13.136 5.877 1.00 97.94 192 LYS A CA 1
ATOM 1498 C C . LYS A 1 192 ? -5.662 -13.139 7.214 1.00 97.94 192 LYS A C 1
ATOM 1500 O O . LYS A 1 192 ? -6.173 -13.631 8.223 1.00 97.94 192 LYS A O 1
ATOM 1505 N N . ASP A 1 193 ? -4.464 -12.562 7.241 1.00 97.44 193 ASP A N 1
ATOM 1506 C CA . ASP A 1 193 ? -3.701 -12.422 8.484 1.00 97.44 193 ASP A CA 1
ATOM 1507 C C . ASP A 1 193 ? -4.418 -11.516 9.488 1.00 97.44 193 ASP A C 1
ATOM 1509 O O . ASP A 1 193 ? -4.484 -11.828 10.676 1.00 97.44 193 ASP A O 1
ATOM 1513 N N . LEU A 1 194 ? -4.988 -10.401 9.019 1.00 96.75 194 LEU A N 1
ATOM 1514 C CA . LEU A 1 194 ? -5.735 -9.489 9.876 1.00 96.75 194 LEU A CA 1
ATOM 1515 C C . LEU A 1 194 ? -6.975 -10.162 10.464 1.00 96.75 194 LEU A C 1
ATOM 1517 O O . LEU A 1 194 ? -7.205 -10.020 11.658 1.00 96.75 194 LEU A O 1
ATOM 1521 N N . GLN A 1 195 ? -7.732 -10.918 9.668 1.00 96.44 195 GLN A N 1
ATOM 1522 C CA . GLN A 1 195 ? -8.898 -11.682 10.125 1.00 96.44 195 GLN A CA 1
ATOM 1523 C C . GLN A 1 195 ? -8.526 -12.685 11.222 1.00 96.44 195 GLN A C 1
ATOM 1525 O O . GLN A 1 195 ? -9.304 -12.898 12.145 1.00 96.44 195 GLN A O 1
ATOM 1530 N N . THR A 1 196 ? -7.316 -13.247 11.168 1.00 97.00 196 THR A N 1
ATOM 1531 C CA . THR A 1 196 ? -6.809 -14.161 12.203 1.00 97.00 196 THR A CA 1
ATOM 1532 C C . THR A 1 196 ? -6.488 -13.420 13.509 1.00 97.00 196 THR A C 1
ATOM 1534 O O . THR A 1 196 ? -6.722 -13.938 14.596 1.00 97.00 196 THR A O 1
ATOM 1537 N N . ILE A 1 197 ? -5.961 -12.194 13.421 1.00 94.62 197 ILE A N 1
ATOM 1538 C CA . ILE A 1 197 ? -5.539 -11.388 14.582 1.00 94.62 197 ILE A CA 1
ATOM 1539 C C . ILE A 1 197 ? -6.707 -10.586 15.185 1.00 94.62 197 ILE A C 1
ATOM 1541 O O . ILE A 1 197 ? -6.684 -10.258 16.374 1.00 94.62 197 ILE A O 1
ATOM 1545 N N . ALA A 1 198 ? -7.715 -10.245 14.380 1.00 94.44 198 ALA A N 1
ATOM 1546 C CA . ALA A 1 198 ? -8.771 -9.309 14.746 1.00 94.44 198 ALA A CA 1
ATOM 1547 C C . ALA A 1 198 ? -9.580 -9.735 15.985 1.00 94.44 198 ALA A C 1
ATOM 1549 O O . ALA A 1 198 ? -9.699 -8.890 16.868 1.00 94.44 198 ALA A O 1
ATOM 1550 N N . PRO A 1 199 ? -10.064 -10.986 16.142 1.00 96.75 199 PRO A N 1
ATOM 1551 C CA . PRO A 1 199 ? -10.872 -11.367 17.305 1.00 96.75 199 PRO A CA 1
ATOM 1552 C C . PRO A 1 199 ? -10.151 -11.119 18.635 1.00 96.75 199 PRO A C 1
ATOM 1554 O O . PRO A 1 199 ? -10.627 -10.352 19.466 1.00 96.75 199 PRO A O 1
ATOM 1557 N N . GLY A 1 200 ? -8.930 -11.643 18.782 1.00 96.19 200 GLY A N 1
ATOM 1558 C CA . GLY A 1 200 ? -8.153 -11.468 20.012 1.00 96.19 200 GLY A CA 1
ATOM 1559 C C . GLY A 1 200 ? -7.691 -10.025 20.252 1.00 96.19 200 GLY A C 1
ATOM 1560 O O . GLY A 1 200 ? -7.408 -9.642 21.386 1.00 96.19 200 GLY A O 1
ATOM 1561 N N . LEU A 1 201 ? -7.594 -9.199 19.206 1.00 94.31 201 LEU A N 1
ATOM 1562 C CA . LEU A 1 201 ? -7.362 -7.763 19.365 1.00 94.31 201 LEU A CA 1
ATOM 1563 C C . LEU A 1 201 ? -8.620 -7.047 19.869 1.00 94.31 201 LEU A C 1
ATOM 1565 O O . LEU A 1 201 ? -8.517 -6.208 20.762 1.00 94.31 201 LEU A O 1
ATOM 1569 N N . LEU A 1 202 ? -9.776 -7.360 19.283 1.00 94.94 202 LEU A N 1
ATOM 1570 C CA . LEU A 1 202 ? -11.062 -6.767 19.635 1.00 94.94 202 LEU A CA 1
ATOM 1571 C C . LEU A 1 202 ? -11.429 -7.077 21.082 1.00 94.94 202 LEU A C 1
ATOM 1573 O O . LEU A 1 202 ? -11.774 -6.154 21.809 1.00 94.94 202 LEU A O 1
ATOM 1577 N N . GLU A 1 203 ? -11.261 -8.326 21.514 1.00 95.62 203 GLU A N 1
ATOM 1578 C CA . GLU A 1 203 ? -11.470 -8.742 22.906 1.00 95.62 203 GLU A CA 1
ATOM 1579 C C . GLU A 1 203 ? -10.607 -7.920 23.867 1.00 95.62 203 GLU A C 1
ATOM 1581 O O . GLU A 1 203 ? -11.128 -7.268 24.765 1.00 95.62 203 GLU A O 1
ATOM 1586 N N . LYS A 1 204 ? -9.294 -7.828 23.615 1.00 95.50 204 LYS A N 1
ATOM 1587 C CA . LYS A 1 204 ? -8.379 -7.034 24.456 1.00 95.50 204 LYS A CA 1
ATOM 1588 C C . LYS A 1 204 ? -8.765 -5.558 24.532 1.00 95.50 204 LYS A C 1
ATOM 1590 O O . LYS A 1 204 ? -8.584 -4.927 25.572 1.00 95.50 204 LYS A O 1
ATOM 1595 N N . ARG A 1 205 ? -9.235 -4.981 23.422 1.00 94.06 205 ARG A N 1
ATOM 1596 C CA . ARG A 1 205 ? -9.671 -3.579 23.372 1.00 94.06 205 ARG A CA 1
ATOM 1597 C C . ARG A 1 205 ? -10.996 -3.374 24.090 1.00 94.06 205 ARG A C 1
ATOM 1599 O O . ARG A 1 205 ? -11.122 -2.394 24.816 1.00 94.06 205 ARG A O 1
ATOM 1606 N N . LEU A 1 206 ? -11.938 -4.293 23.912 1.00 93.25 206 LEU A N 1
ATOM 1607 C CA . LEU A 1 206 ? -13.225 -4.277 24.590 1.00 93.25 206 LEU A CA 1
ATOM 1608 C C . LEU A 1 206 ? -13.042 -4.425 26.103 1.00 93.25 206 LEU A C 1
ATOM 1610 O O . LEU A 1 206 ? -13.582 -3.621 26.852 1.00 93.25 206 LEU A O 1
ATOM 1614 N N . ASP A 1 207 ? -12.212 -5.362 26.555 1.00 93.62 207 ASP A N 1
ATOM 1615 C CA . ASP A 1 207 ? -11.906 -5.551 27.976 1.00 93.62 207 ASP A CA 1
ATOM 1616 C C . ASP A 1 207 ? -11.296 -4.296 28.604 1.00 93.62 207 ASP A C 1
ATOM 1618 O O . ASP A 1 207 ? -11.675 -3.902 29.708 1.00 93.62 207 ASP A O 1
ATOM 1622 N N . ALA A 1 208 ? -10.353 -3.651 27.910 1.00 92.00 208 ALA A N 1
ATOM 1623 C CA . ALA A 1 208 ? -9.755 -2.403 28.374 1.00 92.00 208 ALA A CA 1
ATOM 1624 C C . ALA A 1 208 ? -10.803 -1.286 28.492 1.00 92.00 208 ALA A C 1
ATOM 1626 O O . ALA A 1 208 ? -10.843 -0.597 29.510 1.00 92.00 208 ALA A O 1
ATOM 1627 N N . PHE A 1 209 ? -11.677 -1.159 27.491 1.00 91.19 209 PHE A N 1
ATOM 1628 C CA . PHE A 1 209 ? -12.761 -0.180 27.483 1.00 91.19 209 PHE A CA 1
ATOM 1629 C C . PHE A 1 209 ? -13.762 -0.421 28.620 1.00 91.19 209 PHE A C 1
ATOM 1631 O O . PHE A 1 209 ? -14.078 0.496 29.373 1.00 91.19 209 PHE A O 1
ATOM 1638 N N . LEU A 1 210 ? -14.212 -1.663 28.814 1.00 89.56 210 LEU A N 1
ATOM 1639 C CA . LEU A 1 210 ? -15.128 -2.005 29.903 1.00 89.56 210 LEU A CA 1
ATOM 1640 C C . LEU A 1 210 ? -14.483 -1.736 31.269 1.00 89.56 210 LEU A C 1
ATOM 1642 O O . LEU A 1 210 ? -15.123 -1.156 32.140 1.00 89.56 210 LEU A O 1
ATOM 1646 N N . ARG A 1 211 ? -13.205 -2.080 31.464 1.00 89.62 211 ARG A N 1
ATOM 1647 C CA . ARG A 1 211 ? -12.492 -1.770 32.715 1.00 89.62 211 ARG A CA 1
ATOM 1648 C C . ARG A 1 211 ? -12.431 -0.271 32.993 1.00 89.62 211 ARG A C 1
ATOM 1650 O O . ARG A 1 211 ? -12.646 0.120 34.133 1.00 89.62 211 ARG A O 1
ATOM 1657 N N . GLU A 1 212 ? -12.157 0.549 31.983 1.00 87.00 212 GLU A N 1
ATOM 1658 C CA . GLU A 1 212 ? -12.143 2.011 32.113 1.00 87.00 212 GLU A CA 1
ATOM 1659 C C . GLU A 1 212 ? -13.522 2.548 32.520 1.00 87.00 212 GLU A C 1
ATOM 1661 O O . GLU A 1 212 ? -13.636 3.350 33.448 1.00 87.00 212 GLU A O 1
ATOM 1666 N N . VAL A 1 213 ? -14.580 2.040 31.885 1.00 85.31 213 VAL A N 1
ATOM 1667 C CA . VAL A 1 213 ? -15.957 2.454 32.167 1.00 85.31 213 VAL A CA 1
ATOM 1668 C C . VAL A 1 213 ? -16.412 2.026 33.564 1.00 85.31 213 VAL A C 1
ATOM 1670 O O . VAL A 1 213 ? -17.033 2.824 34.263 1.00 85.31 213 VAL A O 1
ATOM 1673 N N . PHE A 1 214 ? -16.113 0.795 33.988 1.00 82.12 214 PHE A N 1
ATOM 1674 C CA . PHE A 1 214 ? -16.629 0.237 35.242 1.00 82.12 214 PHE A CA 1
ATOM 1675 C C . PHE A 1 214 ? -15.780 0.553 36.476 1.00 82.12 214 PHE A C 1
ATOM 1677 O O . PHE A 1 214 ? -16.346 0.671 37.563 1.00 82.12 214 PHE A O 1
ATOM 1684 N N . ASN A 1 215 ? -14.462 0.715 36.332 1.00 80.31 215 ASN A N 1
ATOM 1685 C CA . ASN A 1 215 ? -13.570 0.926 37.476 1.00 80.31 215 ASN A CA 1
ATOM 1686 C C . ASN A 1 215 ? -13.226 2.402 37.717 1.00 80.31 215 ASN A C 1
ATOM 1688 O O . ASN A 1 215 ? -12.735 2.721 38.796 1.00 80.31 215 ASN A O 1
ATOM 1692 N N . GLY A 1 216 ? -13.519 3.291 36.759 1.00 61.44 216 GLY A N 1
ATOM 1693 C CA . GLY A 1 216 ? -13.149 4.704 36.826 1.00 61.44 216 GLY A CA 1
ATOM 1694 C C . GLY A 1 216 ? -11.640 4.917 36.671 1.00 61.44 216 GLY A C 1
ATOM 1695 O O . GLY A 1 216 ? -10.817 4.123 37.123 1.00 61.44 216 GLY A O 1
ATOM 1696 N N . THR A 1 217 ? -11.252 5.998 36.001 1.00 49.59 217 THR A N 1
ATOM 1697 C CA . THR A 1 217 ? -9.867 6.481 36.026 1.00 49.59 217 THR A CA 1
ATOM 1698 C C . THR A 1 217 ? -9.529 6.920 37.450 1.00 49.59 217 THR A C 1
ATOM 1700 O O . THR A 1 217 ? -10.195 7.819 37.965 1.00 49.59 217 THR A O 1
ATOM 1703 N N . ASN A 1 218 ? -8.532 6.279 38.073 1.00 38.53 218 ASN A N 1
ATOM 1704 C CA . ASN A 1 218 ? -7.829 6.848 39.231 1.00 38.53 218 ASN A CA 1
ATOM 1705 C C . ASN A 1 218 ? -7.334 8.265 38.924 1.00 38.53 218 ASN A C 1
ATOM 1707 O O . ASN A 1 218 ? -6.906 8.489 37.766 1.00 38.53 218 ASN A O 1
#